Protein AF-A0A540X0Y6-F1 (afdb_monomer_lite)

Foldseek 3Di:
DFQWADWEWEDDDDDDDQFLLPDWTWTAGDTDRDDPPDPVVVLLVLCLVVQNPVVVVCCVQGVVQNLGDVVVDDDPDDDPVVDQDPVRRPDTDGSNNQLRHQKYWYQYSVQQKIWMFGNPPDRRRGTPWMWHADNRSHTQLQPIPADPLQADADDAQFDQFDDQVNVVVLQVVDDWDDDQFKTKDWDGWDQDPQRFIKTKMWMFGDDPNHTPDIDIDIASLGHSVCRRRVQQSSLLVNLLSVLCNVDVVSSDPVLVRPDPSSSHGNDRHNVSNNVSSLVSCCVVPNDDD

Radius of gyration: 20.88 Å; chains: 1; bounding box: 53×48×53 Å

Sequence (289 aa):
MSTPGAIAVYTSGSGVPEHVSERPWRGVYQHWDGYPSGLGQHLMARVQRAQGDMQSVVRQLIDEAPWGWSHCMPGPDAPEGDRISEENAGPRVAPDETGMVAYVYVFDLEARRLDAFSTCVGDDGKRLCSVVFSQTGTPDLRALDLLPEETVDEPLLPGKELSAKELQDWLEGLPTLGTDSTSLHWLDTQQGPDDALAITFRVIIYEDGSIRDVLEREWDAVPPSARPEPERVRNFLEALVDVVSEDPRRLDPFWISAQDTLRRSGARQRESFAKVLRAHWARDFGSAA

pLDDT: mean 74.21, std 17.66, range [36.09, 98.12]

Secondary structure (DSSP, 8-state):
-------EEEE-SS---SBGGGS---EE----SS--SSHHHHHHHHHHHTTT-HHHHHIIIIIS-TT-GGGGS--SS--GGGS--GGG---EE-TTSGGG-SEEEEEETTTTEEEEEE-STTSTTBEEEEEEE-TTS-EEGGGS---GGGG-B------SPPPHHHHHHHHHTSPPEEETTEEEEEEEEEE-TTSPEEEEEEEEEEETTEEEEEEEEEEEEE-TTTTT-HHHHHHHHHHHHHHHHH-GGG--HHHHHT--HHHH-B--SHHHHHHHHHHHHHHHH----

Structure (mmCIF, N/CA/C/O backbone):
data_AF-A0A540X0Y6-F1
#
_entry.id   AF-A0A540X0Y6-F1
#
loop_
_atom_site.group_PDB
_atom_site.id
_atom_site.type_symbol
_atom_site.label_atom_id
_atom_site.label_alt_id
_atom_site.label_comp_id
_atom_site.label_asym_id
_atom_site.label_entity_id
_atom_site.label_seq_id
_atom_site.pdbx_PDB_ins_code
_atom_site.Cartn_x
_atom_site.Cartn_y
_atom_site.Cartn_z
_atom_site.occupancy
_atom_site.B_iso_or_equiv
_atom_site.auth_seq_id
_atom_site.auth_comp_id
_atom_site.auth_asym_id
_atom_site.auth_atom_id
_atom_si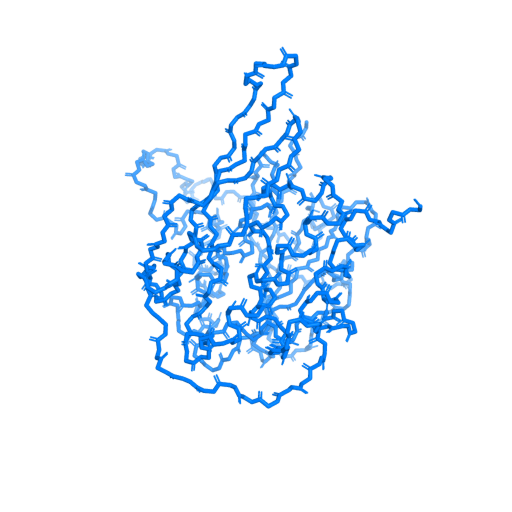te.pdbx_PDB_model_num
ATOM 1 N N . MET A 1 1 ? 23.478 16.933 4.978 1.00 36.09 1 MET A N 1
ATOM 2 C CA . MET A 1 1 ? 24.200 16.544 3.749 1.00 36.09 1 MET A CA 1
ATOM 3 C C . MET A 1 1 ? 23.212 15.754 2.918 1.00 36.09 1 MET A C 1
ATOM 5 O O . MET A 1 1 ? 22.632 14.827 3.464 1.00 36.09 1 MET A O 1
ATOM 9 N N . SER A 1 2 ? 22.918 16.193 1.696 1.00 40.47 2 SER A N 1
ATOM 10 C CA . SER A 1 2 ? 22.012 15.490 0.785 1.00 40.47 2 SER A CA 1
ATOM 11 C C . SER A 1 2 ? 22.661 14.180 0.351 1.00 40.47 2 SER A C 1
ATOM 13 O O . SER A 1 2 ? 23.817 14.173 -0.071 1.00 40.47 2 SER A O 1
ATOM 15 N N . THR A 1 3 ? 21.941 13.071 0.491 1.00 44.00 3 THR A N 1
ATOM 16 C CA . THR A 1 3 ? 22.413 11.779 -0.005 1.00 44.00 3 THR A CA 1
ATOM 17 C C . THR A 1 3 ? 22.037 11.682 -1.485 1.00 44.00 3 THR A C 1
ATOM 19 O O . THR A 1 3 ? 20.843 11.664 -1.789 1.00 44.00 3 THR A O 1
ATOM 22 N N . PRO A 1 4 ? 23.002 11.659 -2.419 1.00 46.78 4 PRO A N 1
ATOM 23 C CA . PRO A 1 4 ? 22.704 11.538 -3.840 1.00 46.78 4 PRO A CA 1
ATOM 24 C C . PRO A 1 4 ? 22.008 10.200 -4.114 1.00 46.78 4 PRO A C 1
ATOM 26 O O . PRO A 1 4 ? 22.507 9.134 -3.754 1.00 46.78 4 PRO A O 1
ATOM 29 N N . GLY A 1 5 ? 20.836 10.247 -4.742 1.00 50.84 5 GLY A N 1
ATOM 30 C CA . GLY A 1 5 ? 20.047 9.062 -5.048 1.00 50.84 5 GLY A CA 1
ATOM 31 C C . GLY A 1 5 ? 19.615 9.068 -6.500 1.00 50.84 5 GLY A C 1
ATOM 32 O O . GLY A 1 5 ? 18.746 9.847 -6.860 1.00 50.84 5 GLY A O 1
ATOM 33 N N . ALA A 1 6 ? 20.166 8.170 -7.310 1.00 56.22 6 ALA A N 1
ATOM 34 C CA . ALA A 1 6 ? 19.545 7.741 -8.556 1.00 56.22 6 ALA A CA 1
ATOM 35 C C . ALA A 1 6 ? 20.252 6.502 -9.094 1.00 56.22 6 ALA A C 1
ATOM 37 O O . ALA A 1 6 ? 21.471 6.417 -8.983 1.00 56.22 6 ALA A O 1
ATOM 38 N N . ILE A 1 7 ? 19.489 5.623 -9.751 1.00 60.88 7 ILE A N 1
ATOM 39 C CA . ILE A 1 7 ? 19.607 5.311 -11.187 1.00 60.88 7 ILE A CA 1
ATOM 40 C C . ILE A 1 7 ? 18.574 4.233 -11.552 1.00 60.88 7 ILE A C 1
ATOM 42 O O . ILE A 1 7 ? 18.326 3.348 -10.752 1.00 60.88 7 ILE A O 1
ATOM 46 N N . ALA A 1 8 ? 18.000 4.288 -12.758 1.00 57.34 8 ALA A N 1
ATOM 47 C CA . ALA A 1 8 ? 17.373 3.150 -13.434 1.00 57.34 8 ALA A CA 1
ATOM 48 C C . ALA A 1 8 ? 18.372 2.511 -14.422 1.00 57.34 8 ALA A C 1
ATOM 50 O O . ALA A 1 8 ? 18.915 3.203 -15.280 1.00 57.34 8 ALA A O 1
ATOM 51 N N . VAL A 1 9 ? 18.605 1.208 -14.307 1.00 61.81 9 VAL A N 1
ATOM 52 C CA . VAL A 1 9 ? 19.444 0.369 -15.170 1.00 61.81 9 VAL A CA 1
ATOM 53 C C . VAL A 1 9 ? 18.533 -0.533 -15.986 1.00 61.81 9 VAL A C 1
ATOM 55 O O . VAL A 1 9 ? 17.490 -0.949 -15.500 1.00 61.81 9 VAL A O 1
ATOM 58 N N . TYR A 1 10 ? 18.931 -0.889 -17.199 1.00 63.88 10 TYR A N 1
ATOM 59 C CA . TYR A 1 10 ? 18.264 -1.927 -17.979 1.00 63.88 10 TYR A CA 1
ATOM 60 C C . TYR A 1 10 ? 19.238 -3.053 -18.319 1.00 63.88 10 TYR A C 1
ATOM 62 O O . TYR A 1 10 ? 20.361 -2.786 -18.749 1.00 63.88 10 TYR A O 1
ATOM 70 N N . THR A 1 11 ? 18.798 -4.305 -18.166 1.00 60.88 11 THR A N 1
ATOM 71 C CA . THR A 1 11 ? 19.516 -5.480 -18.670 1.00 60.88 11 THR A CA 1
ATOM 72 C C . THR A 1 11 ? 18.674 -6.234 -19.701 1.00 60.88 11 THR A C 1
ATOM 74 O O . THR A 1 11 ? 17.532 -6.628 -19.460 1.00 60.88 11 THR A O 1
ATOM 77 N N . SER A 1 12 ? 19.248 -6.441 -20.889 1.00 49.72 12 SER A N 1
ATOM 78 C CA . SER A 1 12 ? 18.686 -7.310 -21.923 1.00 49.72 12 SER A CA 1
ATOM 79 C C . SER A 1 12 ? 19.355 -8.685 -21.842 1.00 49.72 12 SER A C 1
ATOM 81 O O . SER A 1 12 ? 20.498 -8.829 -22.271 1.00 49.72 12 SER A O 1
ATOM 83 N N . GLY A 1 13 ? 18.675 -9.697 -21.305 1.00 50.84 13 GLY A N 1
ATOM 84 C CA . GLY A 1 13 ? 19.011 -11.096 -21.602 1.00 50.84 13 GLY A CA 1
ATOM 85 C C . GLY A 1 13 ? 20.272 -11.691 -20.961 1.00 50.84 13 GLY A C 1
ATOM 86 O O . GLY A 1 13 ? 20.968 -12.470 -21.607 1.00 50.84 13 GLY A O 1
ATOM 87 N N . SER A 1 14 ? 20.594 -11.379 -19.701 1.00 47.62 14 SER A N 1
ATOM 88 C CA . SER A 1 14 ? 21.707 -12.062 -19.001 1.00 47.62 14 SER A CA 1
ATOM 89 C C . SER A 1 14 ? 21.479 -12.337 -17.511 1.00 47.62 14 SER A C 1
ATOM 91 O O . SER A 1 14 ? 22.437 -12.621 -16.786 1.00 47.62 14 SER A O 1
ATOM 93 N N . GLY A 1 15 ? 20.236 -12.204 -17.042 1.00 56.91 15 GLY A N 1
ATOM 94 C CA . GLY A 1 15 ? 19.893 -12.245 -15.622 1.00 56.91 15 GLY A CA 1
ATOM 95 C C . GLY A 1 15 ? 20.364 -11.011 -14.842 1.00 56.91 15 GLY A C 1
ATOM 96 O O . GLY A 1 15 ? 21.283 -10.287 -15.248 1.00 56.91 15 GLY A O 1
ATOM 97 N N . VAL A 1 16 ? 19.704 -10.765 -13.711 1.00 59.97 16 VAL A N 1
ATOM 98 C CA . VAL A 1 16 ? 20.000 -9.645 -12.808 1.00 59.97 16 VAL A CA 1
ATOM 99 C C . VAL A 1 16 ? 21.158 -10.017 -11.885 1.00 59.97 16 VAL A C 1
ATOM 101 O O . VAL A 1 16 ? 21.099 -11.077 -11.260 1.00 59.97 16 VAL A O 1
ATOM 104 N N . PRO A 1 17 ? 22.195 -9.170 -11.766 1.00 61.31 17 PRO A N 1
ATOM 105 C CA . PRO A 1 17 ? 23.298 -9.432 -10.852 1.00 61.31 17 PRO A CA 1
ATOM 106 C C . PRO A 1 17 ? 22.835 -9.441 -9.385 1.00 61.31 17 PRO A C 1
ATOM 108 O O . PRO A 1 17 ? 21.923 -8.710 -8.997 1.00 61.31 17 PRO A O 1
ATOM 111 N N . GLU A 1 18 ? 23.467 -10.280 -8.564 1.00 61.88 18 GLU A N 1
ATOM 112 C CA . GLU A 1 18 ? 23.279 -10.271 -7.104 1.00 61.88 18 GLU A CA 1
ATOM 113 C C . GLU A 1 18 ? 23.932 -9.035 -6.464 1.00 61.88 18 GLU A C 1
ATOM 115 O O . GLU A 1 18 ? 23.424 -8.518 -5.467 1.00 61.88 18 GLU A O 1
ATOM 120 N N . HIS A 1 19 ? 24.999 -8.521 -7.092 1.00 66.56 19 HIS A N 1
ATOM 121 C CA . HIS A 1 19 ? 25.715 -7.308 -6.701 1.00 66.56 19 HIS A CA 1
ATOM 122 C C . HIS A 1 19 ? 25.880 -6.349 -7.884 1.00 66.56 19 HIS A C 1
ATOM 124 O O . HIS A 1 19 ? 26.477 -6.686 -8.909 1.00 66.56 19 HIS A O 1
ATOM 130 N N . VAL A 1 20 ? 25.350 -5.129 -7.752 1.00 63.62 20 VAL A N 1
ATOM 131 C CA . VAL A 1 20 ? 25.392 -4.110 -8.822 1.00 63.62 20 VAL A CA 1
ATOM 132 C C . VAL A 1 20 ? 26.767 -3.458 -9.013 1.00 63.62 20 VAL A C 1
ATOM 134 O O . VAL A 1 20 ? 27.001 -2.846 -10.052 1.00 63.62 20 VAL A O 1
ATOM 137 N N . SER A 1 21 ? 27.684 -3.601 -8.055 1.00 58.28 21 SER A N 1
ATOM 138 C CA . SER A 1 21 ? 29.041 -3.032 -8.091 1.00 58.28 21 SER A CA 1
ATOM 139 C C . SER A 1 21 ? 30.008 -3.768 -9.032 1.00 58.28 21 SER A C 1
ATOM 141 O O . SER A 1 21 ? 31.064 -3.235 -9.360 1.00 58.28 21 SER A O 1
ATOM 143 N N . GLU A 1 22 ? 29.667 -4.978 -9.487 1.00 55.72 22 GLU A N 1
ATOM 144 C CA . GLU A 1 22 ? 30.591 -5.867 -10.212 1.00 55.72 22 GLU A CA 1
ATOM 145 C C . GLU A 1 22 ? 30.386 -5.900 -11.737 1.00 55.72 22 GLU A C 1
ATOM 147 O O . GLU A 1 22 ? 31.162 -6.533 -12.457 1.00 55.72 22 GLU A O 1
ATOM 152 N N . ARG A 1 23 ? 29.344 -5.244 -12.265 1.00 54.97 23 ARG A N 1
ATOM 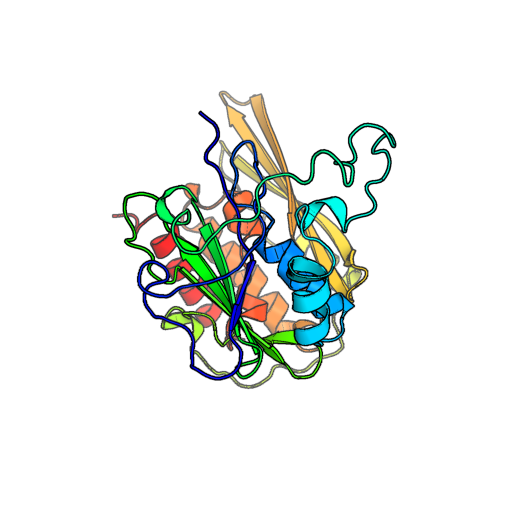153 C CA . ARG A 1 23 ? 29.033 -5.238 -13.706 1.00 54.97 23 ARG A CA 1
ATOM 154 C C . ARG A 1 23 ? 28.975 -3.824 -14.271 1.00 54.97 23 ARG A C 1
ATOM 156 O O . ARG A 1 23 ? 28.504 -2.924 -13.587 1.00 54.97 23 ARG A O 1
ATOM 163 N N . PRO A 1 24 ? 29.366 -3.622 -15.540 1.00 51.72 24 PRO A N 1
ATOM 164 C CA . PRO A 1 24 ? 29.200 -2.331 -16.178 1.00 51.72 24 PRO A CA 1
ATOM 165 C C . PRO A 1 24 ? 27.735 -2.088 -16.559 1.00 51.72 24 PRO A C 1
ATOM 167 O O . PRO A 1 24 ? 27.131 -2.905 -17.255 1.00 51.72 24 PRO A O 1
ATOM 170 N N . TRP A 1 25 ? 27.166 -0.963 -16.127 1.00 57.75 25 TRP A N 1
ATOM 171 C CA . TRP A 1 25 ? 25.781 -0.584 -16.415 1.00 57.75 25 TRP A CA 1
ATOM 172 C C . TRP A 1 25 ? 25.645 0.893 -16.798 1.00 57.75 25 TRP A C 1
ATOM 174 O O . TRP A 1 25 ? 26.536 1.702 -16.558 1.00 57.75 25 TRP A O 1
ATOM 184 N N . ARG A 1 26 ? 24.525 1.236 -17.446 1.00 58.88 26 ARG A N 1
ATOM 185 C CA . ARG A 1 26 ? 24.220 2.583 -17.951 1.00 58.88 26 ARG A CA 1
ATOM 186 C C . ARG A 1 26 ? 22.944 3.100 -17.296 1.00 58.88 26 ARG A C 1
ATOM 188 O O . ARG A 1 26 ? 21.964 2.362 -17.223 1.00 58.88 26 ARG A O 1
ATOM 195 N N . GLY A 1 27 ? 22.953 4.364 -16.877 1.00 63.69 27 GLY A N 1
ATOM 196 C CA . GLY A 1 27 ? 21.801 4.995 -16.245 1.00 63.69 27 GLY A CA 1
ATOM 197 C C . GLY A 1 27 ? 21.869 6.520 -16.210 1.00 63.69 27 GLY A C 1
ATOM 198 O O . GLY A 1 27 ? 22.832 7.127 -16.682 1.00 63.69 27 GLY A O 1
ATOM 199 N N . VAL A 1 28 ? 20.821 7.136 -15.665 1.00 60.03 28 VAL A N 1
ATOM 200 C CA . VAL A 1 28 ? 20.681 8.596 -15.551 1.00 60.03 28 VAL A CA 1
ATOM 201 C C . VAL A 1 28 ? 20.686 9.031 -14.087 1.00 60.03 28 VAL A C 1
ATOM 203 O O . VAL A 1 28 ? 20.015 8.424 -13.249 1.00 60.03 28 VAL A O 1
ATOM 206 N N . TYR A 1 29 ? 21.472 10.068 -13.786 1.00 58.19 29 TYR A N 1
ATOM 207 C CA . TYR A 1 29 ? 21.627 10.638 -12.450 1.00 58.19 29 TYR A CA 1
ATOM 208 C C . TYR A 1 29 ? 20.495 11.611 -12.127 1.00 58.19 29 TYR A C 1
ATOM 210 O O . TYR A 1 29 ? 20.067 12.385 -12.980 1.00 58.19 29 TYR A O 1
ATOM 218 N N . GLN A 1 30 ? 20.081 11.651 -10.865 1.00 58.16 30 GLN A N 1
ATOM 219 C CA . GLN A 1 30 ? 19.324 12.763 -10.320 1.00 58.16 30 GLN A CA 1
ATOM 220 C C . GLN A 1 30 ? 19.763 13.021 -8.879 1.00 58.16 30 GLN A C 1
ATOM 222 O O . GLN A 1 30 ? 19.933 12.095 -8.092 1.00 58.16 30 GLN A O 1
ATOM 227 N N . HIS A 1 31 ? 19.945 14.294 -8.528 1.00 49.78 31 HIS A N 1
ATOM 228 C CA . HIS A 1 31 ? 20.095 14.692 -7.135 1.00 49.78 31 HIS A CA 1
ATOM 229 C C . HIS A 1 31 ? 18.706 14.816 -6.495 1.00 49.78 31 HIS A C 1
ATOM 231 O O . HIS A 1 31 ? 17.790 15.387 -7.096 1.00 49.78 31 HIS A O 1
ATOM 237 N N . TRP A 1 32 ? 18.553 14.293 -5.285 1.00 50.03 32 TRP A N 1
ATOM 238 C CA . TRP A 1 32 ? 17.460 14.673 -4.403 1.00 50.03 32 TRP A CA 1
ATOM 239 C C . TRP A 1 32 ? 18.043 15.024 -3.043 1.00 50.03 32 TRP A C 1
ATOM 241 O O . TRP A 1 32 ? 18.992 14.412 -2.551 1.00 50.03 32 TRP A O 1
ATOM 251 N N . ASP A 1 33 ? 17.449 16.034 -2.444 1.00 40.16 33 ASP A N 1
ATOM 252 C CA . ASP A 1 33 ? 17.484 16.412 -1.043 1.00 40.16 33 ASP A CA 1
ATOM 253 C C . ASP A 1 33 ? 16.784 15.342 -0.182 1.00 40.16 33 ASP A C 1
ATOM 255 O O . ASP A 1 33 ? 15.850 15.597 0.560 1.00 40.16 33 ASP A O 1
ATOM 259 N N . GLY A 1 34 ? 17.297 14.112 -0.302 1.00 36.91 34 GLY A N 1
ATOM 260 C CA . GLY A 1 34 ? 17.220 13.015 0.651 1.00 36.91 34 GLY A CA 1
ATOM 261 C C . GLY A 1 34 ? 15.844 12.626 1.170 1.00 36.91 34 GLY A C 1
ATOM 262 O O . GLY A 1 34 ? 15.569 12.942 2.310 1.00 36.91 34 GLY A O 1
ATOM 263 N N . TYR A 1 35 ? 15.084 11.808 0.434 1.00 37.59 35 TYR A N 1
ATOM 264 C CA . TYR A 1 35 ? 14.259 10.726 1.003 1.00 37.59 35 TYR A CA 1
ATOM 265 C C . TYR A 1 35 ? 14.015 9.636 -0.071 1.00 37.59 35 TYR A C 1
ATOM 267 O O . TYR A 1 35 ? 13.709 9.971 -1.213 1.00 37.59 35 TYR A O 1
ATOM 275 N N . PRO A 1 36 ? 14.142 8.330 0.246 1.00 42.56 36 PRO A N 1
ATOM 276 C CA . PRO A 1 36 ? 13.883 7.228 -0.695 1.00 42.56 36 PRO A CA 1
ATOM 277 C C . PRO A 1 36 ? 12.386 6.973 -0.978 1.00 42.56 36 PRO A C 1
ATOM 279 O O . PRO A 1 36 ? 12.050 6.128 -1.807 1.00 42.56 36 PRO A O 1
ATOM 282 N N . SER A 1 37 ? 11.466 7.680 -0.317 1.00 45.34 37 SER A N 1
ATOM 283 C CA . SER A 1 37 ? 10.023 7.482 -0.475 1.00 45.34 37 SER A CA 1
ATOM 284 C C . SER A 1 37 ? 9.509 8.114 -1.775 1.00 45.34 37 SER A C 1
ATOM 286 O O . SER A 1 37 ? 9.362 9.330 -1.865 1.00 45.34 37 SER A O 1
ATOM 288 N N . GLY A 1 38 ? 9.225 7.287 -2.784 1.00 52.81 38 GLY A N 1
ATOM 289 C CA . GLY A 1 38 ? 8.441 7.689 -3.959 1.00 52.81 38 GLY A CA 1
ATOM 290 C C . GLY A 1 38 ? 9.026 7.298 -5.315 1.00 52.81 38 GLY A C 1
ATOM 291 O O . GLY A 1 38 ? 8.249 7.048 -6.233 1.00 52.81 38 GLY A O 1
ATOM 292 N N . LEU A 1 39 ? 10.351 7.173 -5.468 1.00 59.34 39 LEU A N 1
ATOM 293 C CA . LEU A 1 39 ? 10.962 6.815 -6.763 1.00 59.34 39 LEU A CA 1
ATOM 294 C C . LEU A 1 39 ? 10.473 5.447 -7.267 1.00 59.34 39 LEU A C 1
ATOM 296 O O . LEU A 1 39 ? 9.997 5.348 -8.395 1.00 59.34 39 LEU A O 1
ATOM 300 N N . GLY A 1 40 ? 10.485 4.418 -6.415 1.00 63.50 40 GLY A N 1
ATOM 301 C CA . GLY A 1 40 ? 9.933 3.101 -6.756 1.00 63.50 40 GLY A CA 1
ATOM 302 C C . GLY A 1 40 ? 8.467 3.166 -7.214 1.00 63.50 40 GLY A C 1
ATOM 303 O O . GLY A 1 40 ? 8.134 2.645 -8.277 1.00 63.50 40 GLY A O 1
ATOM 304 N N . GLN A 1 41 ? 7.612 3.892 -6.486 1.00 59.44 41 GLN A N 1
ATOM 305 C CA . GLN A 1 41 ? 6.197 4.091 -6.838 1.00 59.44 41 GLN A CA 1
ATOM 306 C C . GLN A 1 41 ? 6.030 4.807 -8.189 1.00 59.44 41 GLN A C 1
ATOM 308 O O . GLN A 1 41 ? 5.187 4.426 -9.000 1.00 59.44 41 GLN A O 1
ATOM 313 N N . HIS A 1 42 ? 6.864 5.808 -8.480 1.00 65.75 42 HIS A N 1
ATOM 314 C CA . HIS A 1 42 ? 6.835 6.519 -9.759 1.00 65.75 42 HIS A CA 1
ATOM 315 C C . HIS A 1 42 ? 7.266 5.629 -10.928 1.00 65.75 42 HIS A C 1
ATOM 317 O O . HIS A 1 42 ? 6.641 5.661 -11.992 1.00 65.75 42 HIS A O 1
ATOM 323 N N . LEU A 1 43 ? 8.308 4.814 -10.742 1.00 73.06 43 LEU A N 1
ATOM 324 C CA . LEU A 1 43 ? 8.737 3.836 -11.742 1.00 73.06 43 LEU A CA 1
ATOM 325 C C . LEU A 1 43 ? 7.633 2.799 -11.999 1.00 73.06 43 LEU A C 1
ATOM 327 O O . LEU A 1 43 ? 7.338 2.501 -13.156 1.00 73.06 43 LEU A O 1
ATOM 331 N N . MET A 1 44 ? 6.947 2.333 -10.951 1.00 71.00 44 MET A N 1
ATOM 332 C CA . MET A 1 44 ? 5.783 1.449 -11.081 1.00 71.00 44 MET A CA 1
ATOM 333 C C . MET A 1 44 ? 4.643 2.104 -11.872 1.00 71.00 44 MET A C 1
ATOM 335 O O . MET A 1 44 ? 4.131 1.500 -12.815 1.00 71.00 44 MET A O 1
ATOM 339 N N . ALA A 1 45 ? 4.293 3.357 -11.566 1.00 66.94 45 ALA A N 1
ATOM 340 C CA . ALA A 1 45 ? 3.251 4.091 -12.284 1.00 66.94 45 ALA A CA 1
ATOM 341 C C . ALA A 1 45 ? 3.577 4.257 -13.780 1.00 66.94 45 ALA A C 1
ATOM 343 O O . ALA A 1 45 ? 2.681 4.244 -14.625 1.00 66.94 45 ALA A O 1
ATOM 344 N N . ARG A 1 46 ? 4.860 4.387 -14.148 1.00 73.00 46 ARG A N 1
ATOM 345 C CA . ARG A 1 46 ? 5.288 4.434 -15.558 1.00 73.00 46 ARG A CA 1
ATOM 346 C C . ARG A 1 46 ? 5.072 3.108 -16.269 1.00 73.00 46 ARG A C 1
ATOM 348 O O . ARG A 1 46 ? 4.528 3.112 -17.370 1.00 73.00 46 ARG A O 1
ATOM 355 N N . VAL A 1 47 ? 5.444 1.997 -15.635 1.00 74.44 47 VAL A N 1
ATOM 356 C CA . VAL A 1 47 ? 5.195 0.653 -16.180 1.00 74.44 47 VAL A CA 1
ATOM 357 C C . VAL A 1 47 ? 3.700 0.411 -16.362 1.00 74.44 47 VAL A C 1
ATOM 359 O O . VAL A 1 47 ? 3.290 -0.070 -17.417 1.00 74.44 47 VAL A O 1
ATOM 362 N N . GLN A 1 48 ? 2.877 0.829 -15.401 1.00 66.88 48 GLN A N 1
ATOM 363 C CA . GLN A 1 48 ? 1.419 0.742 -15.505 1.00 66.88 48 GLN A CA 1
ATOM 364 C C . GLN A 1 48 ? 0.856 1.610 -16.641 1.00 66.88 48 GLN A C 1
ATOM 366 O O . GLN A 1 48 ? 0.071 1.119 -17.448 1.00 66.88 48 GLN A O 1
ATOM 371 N N . ARG A 1 49 ? 1.286 2.877 -16.772 1.00 70.75 49 ARG A N 1
ATOM 372 C CA . ARG A 1 49 ? 0.863 3.771 -17.874 1.00 70.75 49 ARG A CA 1
ATOM 373 C C . ARG A 1 49 ? 1.264 3.243 -19.248 1.00 70.75 49 ARG A C 1
ATOM 375 O O . ARG A 1 49 ? 0.520 3.416 -20.207 1.00 70.75 49 ARG A O 1
ATOM 382 N N . ALA A 1 50 ? 2.420 2.595 -19.336 1.00 73.56 50 ALA A N 1
ATOM 383 C CA . ALA A 1 50 ? 2.881 1.917 -20.540 1.00 73.56 50 ALA A CA 1
ATOM 384 C C . ALA A 1 50 ? 2.243 0.527 -20.732 1.00 73.56 50 ALA A C 1
ATOM 386 O O . ALA A 1 50 ? 2.680 -0.222 -21.599 1.00 73.56 50 ALA A O 1
ATOM 387 N N . GLN A 1 51 ? 1.244 0.154 -19.921 1.00 73.12 51 GLN A N 1
ATOM 388 C CA . GLN A 1 51 ? 0.547 -1.138 -19.979 1.00 73.12 51 GLN A CA 1
ATOM 389 C C . GLN A 1 51 ? 1.499 -2.347 -19.929 1.00 73.12 51 GLN A C 1
ATOM 391 O O . GLN A 1 51 ? 1.260 -3.385 -20.543 1.00 73.12 51 GLN A O 1
ATOM 396 N N . GLY A 1 52 ? 2.606 -2.214 -19.196 1.00 70.12 52 GLY A N 1
ATOM 397 C CA . GLY A 1 52 ? 3.616 -3.258 -19.060 1.00 70.12 52 GLY A CA 1
ATOM 398 C C . GLY A 1 52 ? 4.657 -3.307 -20.174 1.00 70.12 52 GLY A C 1
ATOM 399 O O . GLY A 1 52 ? 5.503 -4.202 -20.140 1.00 70.12 52 GLY A O 1
ATOM 400 N N . ASP A 1 53 ? 4.654 -2.362 -21.121 1.00 78.81 53 ASP A N 1
ATOM 401 C CA . ASP A 1 53 ? 5.740 -2.187 -22.089 1.00 78.81 53 ASP A CA 1
ATOM 402 C C . ASP A 1 53 ? 6.972 -1.568 -21.408 1.00 78.81 53 ASP A C 1
ATOM 404 O O . ASP A 1 53 ? 7.297 -0.385 -21.547 1.00 78.81 53 ASP A O 1
ATOM 408 N N . MET A 1 54 ? 7.670 -2.390 -20.624 1.00 77.38 54 MET A N 1
ATOM 409 C CA . MET A 1 54 ? 8.876 -1.961 -19.919 1.00 77.38 54 MET A CA 1
ATOM 410 C C . MET A 1 54 ? 9.999 -1.580 -20.887 1.00 77.38 54 MET A C 1
ATOM 412 O O . MET A 1 54 ? 10.851 -0.777 -20.522 1.00 77.38 54 MET A O 1
ATOM 416 N N . GLN A 1 55 ? 9.999 -2.104 -22.119 1.00 77.50 55 GLN A N 1
ATOM 417 C CA . GLN A 1 55 ? 10.987 -1.723 -23.123 1.00 77.50 55 GLN A CA 1
ATOM 418 C C . GLN A 1 55 ? 10.798 -0.259 -23.527 1.00 77.50 55 GLN A C 1
ATOM 420 O O . GLN A 1 55 ? 11.770 0.494 -23.583 1.00 77.50 55 GLN A O 1
ATOM 425 N N . SER A 1 56 ? 9.549 0.171 -23.728 1.00 78.62 56 SER A N 1
ATOM 426 C CA . SER A 1 56 ? 9.233 1.583 -23.942 1.00 78.62 56 SER A CA 1
ATOM 427 C C . SER A 1 56 ? 9.548 2.434 -22.711 1.00 78.62 56 SER A C 1
ATOM 429 O O . SER A 1 56 ? 10.074 3.534 -22.865 1.00 78.62 56 SER A O 1
ATOM 431 N N . VAL A 1 57 ? 9.272 1.948 -21.496 1.00 77.81 57 VAL A N 1
ATOM 432 C CA . VAL A 1 57 ? 9.597 2.682 -20.256 1.00 77.81 57 VAL A CA 1
ATOM 433 C C . VAL A 1 57 ? 11.100 2.905 -20.123 1.00 77.81 57 VAL A C 1
ATOM 435 O O . VAL A 1 57 ? 11.534 4.031 -19.909 1.00 77.81 57 VAL A O 1
ATOM 438 N N . VAL A 1 58 ? 11.908 1.862 -20.304 1.00 76.81 58 VAL A N 1
ATOM 439 C CA . VAL A 1 58 ? 13.372 1.952 -20.275 1.00 76.81 58 VAL A CA 1
ATOM 440 C C . VAL A 1 58 ? 13.885 2.920 -21.337 1.00 76.81 58 VAL A C 1
ATOM 442 O O . VAL A 1 58 ? 14.692 3.793 -21.021 1.00 76.81 58 VAL A O 1
ATOM 445 N N . ARG A 1 59 ? 13.401 2.800 -22.580 1.00 75.69 59 ARG A N 1
ATOM 446 C CA . ARG A 1 59 ? 13.802 3.688 -23.677 1.00 75.69 59 ARG A CA 1
ATOM 447 C C . ARG A 1 59 ? 13.511 5.147 -23.327 1.00 75.69 59 ARG A C 1
ATOM 449 O O . ARG A 1 59 ? 14.391 5.987 -23.474 1.00 75.69 59 ARG A O 1
ATOM 456 N N . GLN A 1 60 ? 12.324 5.430 -22.789 1.00 73.12 60 GLN A N 1
ATOM 457 C CA . GLN A 1 60 ? 11.935 6.771 -22.348 1.00 73.12 60 GLN A CA 1
ATOM 458 C C . GLN A 1 60 ? 12.826 7.295 -21.216 1.00 73.12 60 GLN A C 1
ATOM 460 O O . GLN A 1 60 ? 13.246 8.445 -21.250 1.00 73.12 60 GLN A O 1
ATOM 465 N N . LEU A 1 61 ? 13.124 6.461 -20.217 1.00 71.69 61 LEU A N 1
ATOM 466 C CA . LEU A 1 61 ? 13.849 6.874 -19.013 1.00 71.69 61 LEU A CA 1
ATOM 467 C C . LEU A 1 61 ? 15.365 7.004 -19.212 1.00 71.69 61 LEU A C 1
ATOM 469 O O . LEU A 1 61 ? 15.988 7.797 -18.512 1.00 71.69 61 LEU A O 1
ATOM 473 N N . ILE A 1 62 ? 15.964 6.214 -20.109 1.00 70.56 62 ILE A N 1
ATOM 474 C CA . ILE A 1 62 ? 17.427 6.095 -20.242 1.00 70.56 62 ILE A CA 1
ATOM 475 C C . ILE A 1 62 ? 17.934 6.646 -21.578 1.00 70.56 62 ILE A C 1
ATOM 477 O O . ILE A 1 62 ? 18.948 7.348 -21.610 1.00 70.56 62 ILE A O 1
ATOM 481 N N . ASP A 1 63 ? 17.269 6.316 -22.687 1.00 68.12 63 ASP A N 1
ATOM 482 C CA . ASP A 1 63 ? 17.747 6.682 -24.024 1.00 68.12 63 ASP A CA 1
ATOM 483 C C . ASP A 1 63 ? 17.194 8.030 -24.485 1.00 68.12 63 ASP A C 1
ATOM 485 O O . ASP A 1 63 ? 17.948 8.860 -24.992 1.00 68.12 63 ASP A O 1
ATOM 489 N N . GLU A 1 64 ? 15.896 8.255 -24.285 1.00 67.50 64 GLU A N 1
ATOM 490 C CA . GLU A 1 64 ? 15.207 9.482 -24.691 1.00 67.50 64 GLU A CA 1
ATOM 491 C C . GLU A 1 64 ? 15.350 10.600 -23.657 1.00 67.50 64 GLU A C 1
ATOM 493 O O . GLU A 1 64 ? 15.176 11.754 -24.026 1.00 67.50 64 GLU A O 1
ATOM 498 N N . ALA A 1 65 ? 15.710 10.288 -22.405 1.00 63.34 65 ALA A N 1
ATOM 499 C CA . ALA A 1 65 ? 15.847 11.260 -21.319 1.00 63.34 65 ALA A CA 1
ATOM 500 C C . ALA A 1 65 ? 17.226 11.237 -20.636 1.00 63.34 65 ALA A C 1
ATOM 502 O O . ALA A 1 65 ? 17.319 11.002 -19.428 1.00 63.34 65 ALA A O 1
ATOM 503 N N . PRO A 1 66 ? 18.324 11.527 -21.363 1.00 54.88 66 PRO A N 1
ATOM 504 C CA . PRO A 1 66 ? 19.677 11.539 -20.799 1.00 54.88 66 PRO A CA 1
ATOM 505 C C . PRO A 1 66 ? 19.875 12.534 -19.640 1.00 54.88 66 PRO A C 1
ATOM 507 O O . PRO A 1 66 ? 20.882 12.443 -18.947 1.00 54.88 66 PRO A O 1
ATOM 510 N N . TRP A 1 67 ? 18.932 13.458 -19.443 1.00 58.66 67 TRP A N 1
ATOM 511 C CA . TRP A 1 67 ? 18.894 14.491 -18.403 1.00 58.66 67 TRP A CA 1
ATOM 512 C C . TRP A 1 67 ? 18.220 14.041 -17.087 1.00 58.66 67 TRP A C 1
ATOM 514 O O . TRP A 1 67 ? 18.082 14.844 -16.167 1.00 58.66 67 TRP A O 1
ATOM 524 N N . GLY A 1 68 ? 17.749 12.791 -16.990 1.00 56.38 68 GLY A N 1
ATOM 525 C CA . GLY A 1 68 ? 17.084 12.260 -15.795 1.00 56.38 68 GLY A CA 1
ATOM 526 C C . GLY A 1 68 ? 15.555 12.174 -15.898 1.00 56.38 68 GLY A C 1
ATOM 527 O O . GLY A 1 68 ? 14.886 12.910 -16.625 1.00 56.38 68 GLY A O 1
ATOM 528 N N . TRP A 1 69 ? 14.977 11.237 -15.147 1.00 59.25 69 TRP A N 1
ATOM 529 C CA . TRP A 1 69 ? 13.578 10.818 -15.286 1.00 59.25 69 TRP A CA 1
ATOM 530 C C . TRP A 1 69 ? 12.543 11.840 -1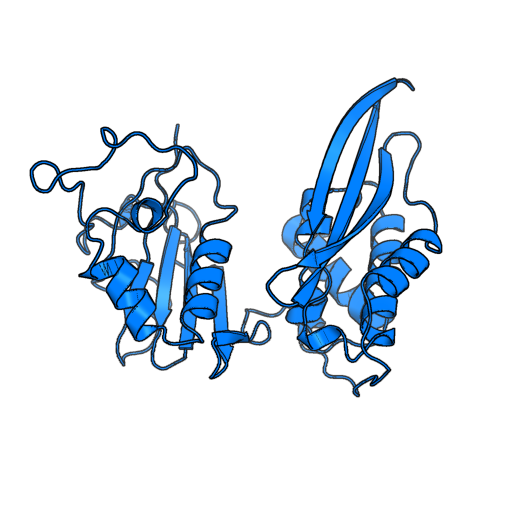4.774 1.00 59.25 69 TRP A C 1
ATOM 532 O O . TRP A 1 69 ? 11.412 11.851 -15.266 1.00 59.25 69 TRP A O 1
ATOM 542 N N . SER A 1 70 ? 12.896 12.717 -13.826 1.00 51.94 70 SER A N 1
ATOM 543 C CA . SER A 1 70 ? 11.984 13.731 -13.261 1.00 51.94 70 SER A CA 1
ATOM 544 C C . SER A 1 70 ? 11.507 14.767 -14.277 1.00 51.94 70 SER A C 1
ATOM 546 O O . SER A 1 70 ? 10.377 15.237 -14.194 1.00 51.94 70 SER A O 1
ATOM 548 N N . HIS A 1 71 ? 12.314 15.070 -15.292 1.00 50.09 71 HIS A N 1
ATOM 549 C CA . HIS A 1 71 ? 11.952 15.991 -16.373 1.00 50.09 71 HIS A CA 1
ATOM 550 C C . HIS A 1 71 ? 11.103 15.328 -17.470 1.00 50.09 71 HIS A C 1
ATOM 552 O O . HIS A 1 71 ? 10.593 16.011 -18.354 1.00 50.09 71 HIS A O 1
ATOM 558 N N . CYS A 1 72 ? 10.892 14.007 -17.405 1.00 46.59 72 CYS A N 1
ATOM 559 C CA . CYS A 1 72 ? 9.854 13.332 -18.193 1.00 46.59 72 CYS A CA 1
ATOM 560 C C . CYS A 1 72 ? 8.451 13.546 -17.600 1.00 46.59 72 CYS A C 1
ATOM 562 O O . CYS A 1 72 ? 7.476 12.968 -18.095 1.00 46.59 72 CYS A O 1
ATOM 564 N N . MET A 1 73 ? 8.329 14.296 -16.497 1.00 48.94 73 MET A N 1
ATOM 565 C CA . MET A 1 73 ? 7.061 14.638 -15.860 1.00 48.94 73 MET A CA 1
ATOM 566 C C . MET A 1 73 ? 6.631 16.056 -16.258 1.00 48.94 73 MET A C 1
ATOM 568 O O . MET A 1 73 ? 7.402 16.996 -16.067 1.00 48.94 73 MET A O 1
ATOM 572 N N . PRO A 1 74 ? 5.402 16.262 -16.755 1.00 42.41 74 PRO A N 1
ATOM 573 C CA . PRO A 1 74 ? 4.792 17.580 -16.692 1.00 42.41 74 PRO A CA 1
ATOM 574 C C . PRO A 1 74 ? 4.463 17.872 -15.220 1.00 42.41 74 PRO A C 1
ATOM 576 O O . PRO A 1 74 ? 3.585 17.238 -14.638 1.00 42.41 74 PRO A O 1
ATOM 579 N N . GLY A 1 75 ? 5.213 18.780 -14.594 1.00 43.56 75 GLY A N 1
ATOM 580 C CA . GLY A 1 75 ? 4.827 19.369 -13.311 1.00 43.56 75 GLY A CA 1
ATOM 581 C C . GLY A 1 75 ? 3.750 20.445 -13.520 1.00 43.56 75 GLY A C 1
ATOM 582 O O . GLY A 1 75 ? 3.727 21.038 -14.600 1.00 43.56 75 GLY A O 1
ATOM 583 N N . PRO A 1 76 ? 2.883 20.727 -12.529 1.00 39.53 76 PRO A N 1
ATOM 584 C CA . PRO A 1 76 ? 1.826 21.728 -12.682 1.00 39.53 76 PRO A CA 1
ATOM 585 C C . PRO A 1 76 ? 2.337 23.149 -12.968 1.00 39.53 76 PRO A C 1
ATOM 587 O O . PRO A 1 76 ? 1.656 23.874 -13.676 1.00 39.53 76 PRO A O 1
ATOM 590 N N . ASP A 1 77 ? 3.538 23.526 -12.503 1.00 47.75 77 ASP A N 1
ATOM 591 C CA . ASP A 1 77 ? 4.006 24.925 -12.548 1.00 47.75 77 ASP A CA 1
ATOM 592 C C . ASP A 1 77 ? 5.536 25.092 -12.696 1.00 47.75 77 ASP A C 1
ATOM 594 O O . ASP A 1 77 ? 6.103 26.086 -12.247 1.00 47.75 77 ASP A O 1
ATOM 598 N N . ALA A 1 78 ? 6.259 24.138 -13.295 1.00 43.19 78 ALA A N 1
ATOM 599 C CA . ALA A 1 78 ? 7.709 24.305 -13.466 1.00 43.19 78 ALA A CA 1
ATOM 600 C C . ALA A 1 78 ? 8.012 25.387 -14.532 1.00 43.19 78 ALA A C 1
ATOM 602 O O . ALA A 1 78 ? 7.644 25.193 -15.697 1.00 43.19 78 ALA A O 1
ATOM 603 N N . PRO A 1 79 ? 8.675 26.513 -14.187 1.00 43.19 79 PRO A N 1
ATOM 604 C CA . PRO A 1 79 ? 9.020 27.539 -15.162 1.00 43.19 79 PRO A CA 1
ATOM 605 C C . PRO A 1 79 ? 10.009 26.985 -16.197 1.00 43.19 79 PRO A C 1
ATOM 607 O O . PRO A 1 79 ? 10.930 26.238 -15.871 1.00 43.19 79 PRO A O 1
ATOM 610 N N . GLU A 1 80 ? 9.836 27.384 -17.459 1.00 42.56 80 GLU A N 1
ATOM 611 C CA . GLU A 1 80 ? 10.609 26.913 -18.624 1.00 42.56 80 GLU A CA 1
ATOM 612 C C . GLU A 1 80 ? 12.141 27.040 -18.489 1.00 42.56 80 GLU A C 1
ATOM 614 O O . GLU A 1 80 ? 12.867 26.396 -19.244 1.00 42.56 80 GLU A O 1
ATOM 619 N N . GLY A 1 81 ? 12.628 27.837 -17.529 1.00 39.44 81 GLY A N 1
ATOM 620 C CA . GLY A 1 81 ? 14.041 28.160 -17.313 1.00 39.44 81 GLY A CA 1
ATOM 621 C C . GLY A 1 81 ? 14.848 27.193 -16.437 1.00 39.44 81 GLY A C 1
ATOM 622 O O . GLY A 1 81 ? 16.070 27.266 -16.487 1.00 39.44 81 GLY A O 1
ATOM 623 N N . ASP A 1 82 ? 14.215 26.271 -15.699 1.00 43.00 82 ASP A N 1
ATOM 624 C CA . ASP A 1 82 ? 14.923 25.220 -14.930 1.00 43.00 82 ASP A CA 1
ATOM 625 C C . ASP A 1 82 ? 15.125 23.928 -15.748 1.00 43.00 82 ASP A C 1
ATOM 627 O O . ASP A 1 82 ? 15.542 22.882 -15.241 1.00 43.00 82 ASP A O 1
ATOM 631 N N . ARG A 1 83 ? 14.822 23.980 -17.050 1.00 47.44 83 ARG A N 1
ATOM 632 C CA . ARG A 1 83 ? 15.119 22.900 -17.988 1.00 47.44 83 ARG A CA 1
ATOM 633 C C . ARG A 1 83 ? 16.609 22.917 -18.310 1.00 47.44 83 ARG A C 1
ATOM 635 O O . ARG A 1 83 ? 17.109 23.839 -18.948 1.00 47.44 83 ARG A O 1
ATOM 642 N N . ILE A 1 84 ? 17.299 21.858 -17.901 1.00 44.53 84 ILE A N 1
ATOM 643 C CA . ILE A 1 84 ? 18.624 21.503 -18.411 1.00 44.53 84 ILE A CA 1
ATOM 644 C C . ILE A 1 84 ? 18.566 21.514 -19.954 1.00 44.53 84 ILE A C 1
ATOM 646 O O . ILE A 1 84 ? 17.767 20.795 -20.552 1.00 44.53 84 ILE A O 1
ATOM 650 N N . SER A 1 85 ? 19.361 22.378 -20.592 1.00 44.91 85 SER A N 1
ATOM 651 C CA . SER A 1 85 ? 19.445 22.514 -22.053 1.00 44.91 85 SER A CA 1
ATOM 652 C C . SER A 1 85 ? 20.438 21.510 -22.655 1.00 44.91 85 SER A C 1
ATOM 654 O O . SER A 1 85 ? 21.276 20.958 -21.940 1.00 44.91 85 SER A O 1
ATOM 656 N N . GLU A 1 86 ? 20.397 21.300 -23.980 1.00 42.38 86 GLU A N 1
ATOM 657 C CA . GLU A 1 86 ? 21.392 20.478 -24.706 1.00 42.38 86 GLU A CA 1
ATOM 658 C C . GLU A 1 86 ? 22.844 20.909 -24.422 1.00 42.38 86 GLU A C 1
ATOM 660 O O . GLU A 1 86 ? 23.765 20.097 -24.490 1.00 42.38 86 GLU A O 1
ATOM 665 N N . GLU A 1 87 ? 23.047 22.174 -24.051 1.00 44.38 87 GLU A N 1
ATOM 666 C CA . GLU A 1 87 ? 24.354 22.766 -23.764 1.00 44.38 87 GLU A CA 1
ATOM 667 C C . GLU A 1 87 ? 24.862 22.472 -22.336 1.00 44.38 87 GLU A C 1
ATOM 669 O O . GLU A 1 87 ? 26.041 22.688 -22.058 1.00 44.38 87 GLU A O 1
ATOM 674 N N . ASN A 1 88 ? 24.019 21.954 -21.429 1.00 47.44 88 ASN A N 1
ATOM 675 C CA . ASN A 1 88 ? 24.387 21.648 -20.039 1.00 47.44 88 ASN A CA 1
ATOM 676 C C . ASN A 1 88 ? 23.688 20.382 -19.500 1.00 47.44 88 ASN A C 1
ATOM 678 O O . ASN A 1 88 ? 23.017 20.423 -18.474 1.00 47.44 88 ASN A O 1
ATOM 682 N N . ALA A 1 89 ? 23.851 19.256 -20.202 1.00 43.31 89 ALA A N 1
ATOM 683 C CA . ALA A 1 89 ? 23.051 18.025 -20.108 1.00 43.31 89 ALA A CA 1
ATOM 684 C C . ALA A 1 89 ? 23.030 17.252 -18.762 1.00 43.31 89 ALA A C 1
ATOM 686 O O . ALA A 1 89 ? 22.437 16.175 -18.698 1.00 43.31 89 ALA A O 1
ATOM 687 N N . GLY A 1 90 ? 23.655 17.756 -17.694 1.00 48.41 90 GLY A N 1
ATOM 688 C CA . GLY A 1 90 ? 23.882 16.986 -16.466 1.00 48.41 90 GLY A CA 1
ATOM 689 C C . GLY A 1 90 ? 24.786 15.756 -16.691 1.00 48.41 90 GLY A C 1
ATOM 690 O O . GLY A 1 90 ? 25.170 15.446 -17.824 1.00 48.41 90 GLY A O 1
ATOM 691 N N . PRO A 1 91 ? 25.200 15.054 -15.624 1.00 47.44 91 PRO A N 1
ATOM 692 C CA . PRO A 1 91 ? 26.083 13.904 -15.765 1.00 47.44 91 PRO A CA 1
ATOM 693 C C . PRO A 1 91 ? 25.300 12.649 -16.181 1.00 47.44 91 PRO A C 1
ATOM 695 O O . PRO A 1 91 ? 24.392 12.196 -15.481 1.00 47.44 91 PRO A O 1
ATOM 698 N N . ARG A 1 92 ? 25.692 12.036 -17.304 1.00 52.94 92 ARG A N 1
ATOM 699 C CA . ARG A 1 92 ? 25.415 10.612 -17.548 1.00 52.94 92 ARG A CA 1
ATOM 700 C C . ARG A 1 92 ? 26.318 9.813 -16.621 1.00 52.94 92 ARG A C 1
ATOM 702 O O . ARG A 1 92 ? 27.515 10.061 -16.636 1.00 52.94 92 ARG A O 1
ATOM 709 N N . VAL A 1 93 ? 25.768 8.864 -15.870 1.00 55.44 93 VAL A N 1
ATOM 710 C CA . VAL A 1 93 ? 26.592 8.051 -14.965 1.00 55.44 93 VAL A CA 1
ATOM 711 C C . VAL A 1 93 ? 27.228 6.928 -15.764 1.00 55.44 93 VAL A C 1
ATOM 713 O O . VAL A 1 93 ? 26.526 6.081 -16.329 1.00 55.44 93 VAL A O 1
ATOM 716 N N . ALA A 1 94 ? 28.552 6.959 -15.847 1.00 54.53 94 ALA A N 1
ATOM 717 C CA . ALA A 1 94 ? 29.335 5.872 -16.407 1.00 54.53 94 ALA A CA 1
ATOM 718 C C . ALA A 1 94 ? 29.415 4.685 -15.414 1.00 54.53 94 ALA A C 1
ATOM 720 O O . ALA A 1 94 ? 29.272 4.883 -14.206 1.00 54.53 94 ALA A O 1
ATOM 721 N N . PRO A 1 95 ? 29.636 3.443 -15.894 1.00 54.00 95 PRO A N 1
ATOM 722 C CA . PRO A 1 95 ? 29.769 2.235 -15.067 1.00 54.00 95 PRO A CA 1
ATOM 723 C C . PRO A 1 95 ? 30.663 2.330 -13.817 1.00 54.00 95 PRO A C 1
ATOM 725 O O . PRO A 1 95 ? 30.454 1.617 -12.838 1.00 54.00 95 PRO A O 1
ATOM 728 N N . ASP A 1 96 ? 31.678 3.181 -13.866 1.00 55.44 96 ASP A N 1
ATOM 729 C CA . ASP A 1 96 ? 32.713 3.400 -12.859 1.00 55.44 96 ASP A CA 1
ATOM 730 C C . ASP A 1 96 ? 32.377 4.516 -11.854 1.00 55.44 96 ASP A C 1
ATOM 732 O O . ASP A 1 96 ? 33.018 4.623 -10.811 1.00 55.44 96 ASP A O 1
ATOM 736 N N . GLU A 1 97 ? 31.329 5.303 -12.105 1.00 54.09 97 GLU A N 1
ATOM 737 C CA . GLU A 1 97 ? 30.881 6.418 -11.252 1.00 54.09 97 GLU A CA 1
ATOM 738 C C . GLU A 1 97 ? 29.807 5.994 -10.225 1.00 54.09 97 GLU A C 1
ATOM 740 O O . GLU A 1 97 ? 29.201 6.805 -9.524 1.00 54.09 97 GLU A O 1
ATOM 745 N N . THR A 1 98 ? 29.583 4.687 -10.110 1.00 53.38 98 THR A N 1
ATOM 746 C CA . THR A 1 98 ? 28.458 4.048 -9.414 1.00 53.38 98 THR A CA 1
ATOM 747 C C . THR A 1 98 ? 28.672 3.884 -7.909 1.00 53.38 98 THR A C 1
ATOM 749 O O . THR A 1 98 ? 27.716 3.729 -7.153 1.00 53.38 98 THR A O 1
ATOM 752 N N . GLY A 1 99 ? 29.915 4.010 -7.435 1.00 53.47 99 GLY A N 1
ATOM 753 C CA . GLY A 1 99 ? 30.247 3.988 -6.005 1.00 53.47 99 GLY A CA 1
ATOM 754 C C . GLY A 1 99 ? 29.783 5.225 -5.223 1.00 53.47 99 GLY A C 1
ATOM 755 O O . GLY A 1 99 ? 29.940 5.269 -4.007 1.00 53.47 99 GLY A O 1
ATOM 756 N N . MET A 1 100 ? 29.230 6.234 -5.907 1.00 54.69 100 MET A N 1
ATOM 757 C CA . MET A 1 100 ? 28.807 7.510 -5.315 1.00 54.69 100 MET A CA 1
ATOM 758 C C . MET A 1 100 ? 27.281 7.663 -5.214 1.00 54.69 100 MET A C 1
ATOM 760 O O . MET A 1 100 ? 26.813 8.705 -4.757 1.00 54.69 100 MET A O 1
ATOM 764 N N . VAL A 1 101 ? 26.497 6.662 -5.636 1.00 61.69 101 VAL A N 1
ATOM 765 C CA . VAL A 1 101 ? 25.026 6.694 -5.547 1.00 61.69 101 VAL A CA 1
ATOM 766 C C . VAL A 1 101 ? 24.513 5.898 -4.351 1.00 61.69 101 VAL A C 1
ATOM 768 O O . VAL A 1 101 ? 25.171 4.971 -3.884 1.00 61.69 101 VAL A O 1
ATOM 771 N N . ALA A 1 102 ? 23.341 6.262 -3.823 1.00 65.12 102 ALA A N 1
ATOM 772 C CA . ALA A 1 102 ? 22.732 5.558 -2.691 1.00 65.12 102 ALA A CA 1
ATOM 773 C C . ALA A 1 102 ? 21.867 4.361 -3.077 1.00 65.12 102 ALA A C 1
ATOM 775 O O . ALA A 1 102 ? 21.873 3.361 -2.364 1.00 65.12 102 ALA A O 1
ATOM 776 N N . TYR A 1 103 ? 21.147 4.459 -4.196 1.00 69.56 103 TYR A N 1
ATOM 777 C CA . TYR A 1 103 ? 20.221 3.427 -4.645 1.00 69.56 103 TYR A CA 1
ATOM 778 C C . TYR A 1 103 ? 20.298 3.236 -6.155 1.00 69.56 103 TYR A C 1
ATOM 780 O O . TYR A 1 103 ? 20.363 4.218 -6.896 1.00 69.56 103 TYR A O 1
ATOM 788 N N . VAL A 1 104 ? 20.206 1.982 -6.593 1.00 73.38 104 VAL A N 1
ATOM 789 C CA . VAL A 1 104 ? 20.168 1.583 -8.004 1.00 73.38 104 VAL A CA 1
ATOM 790 C C . VAL A 1 104 ? 18.917 0.746 -8.247 1.00 73.38 104 VAL A C 1
ATOM 792 O O . VAL A 1 104 ? 18.703 -0.265 -7.592 1.00 73.38 104 VAL A O 1
ATOM 795 N N . TYR A 1 105 ? 18.093 1.156 -9.198 1.00 76.75 105 TYR A N 1
ATOM 796 C CA . TYR A 1 105 ? 16.920 0.440 -9.680 1.00 76.75 105 TYR A CA 1
ATOM 797 C C . TYR A 1 105 ? 17.269 -0.266 -10.991 1.00 76.75 105 TYR A C 1
ATOM 799 O O . TYR A 1 105 ? 17.906 0.337 -11.846 1.00 76.75 105 TYR A O 1
ATOM 807 N N . VAL A 1 106 ? 16.867 -1.518 -11.193 1.00 77.69 106 VAL A N 1
ATOM 808 C CA . VAL A 1 106 ? 17.216 -2.319 -12.378 1.00 77.69 106 VAL A CA 1
ATOM 809 C C . VAL A 1 106 ? 15.955 -2.904 -13.005 1.00 77.69 106 VAL A C 1
ATOM 811 O O . VAL A 1 106 ? 15.238 -3.653 -12.358 1.00 77.69 106 VAL A O 1
ATOM 814 N N . PHE A 1 107 ? 15.699 -2.594 -14.273 1.00 78.69 107 PHE A N 1
ATOM 815 C CA . PHE A 1 107 ? 14.661 -3.191 -15.105 1.00 78.69 107 PHE A CA 1
ATOM 816 C C . PHE A 1 107 ? 15.215 -4.411 -15.858 1.00 78.69 107 PHE A C 1
ATOM 818 O O . PHE A 1 107 ? 16.014 -4.271 -16.788 1.00 78.69 107 PHE A O 1
ATOM 825 N N . ASP A 1 108 ? 14.757 -5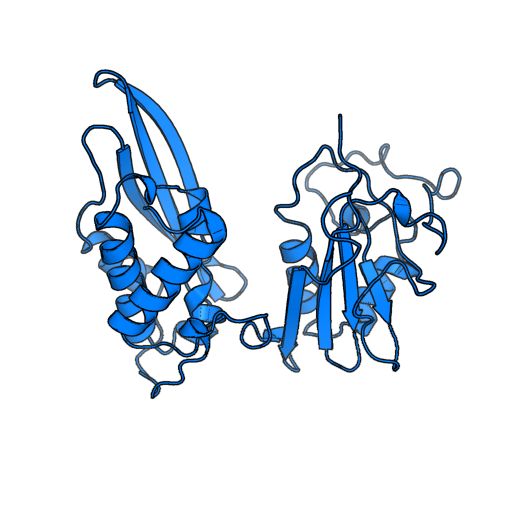.604 -15.490 1.00 77.25 108 ASP A N 1
ATOM 826 C CA . ASP A 1 108 ? 14.911 -6.841 -16.256 1.00 77.25 108 ASP A CA 1
ATOM 827 C C . ASP A 1 108 ? 13.702 -6.998 -17.185 1.00 77.25 108 ASP A C 1
ATOM 829 O O . ASP A 1 108 ? 12.589 -7.290 -16.742 1.00 77.25 108 ASP A O 1
ATOM 833 N N . LEU A 1 109 ? 13.901 -6.778 -18.485 1.00 74.00 109 LEU A N 1
ATOM 834 C CA . LEU A 1 109 ? 12.794 -6.848 -19.444 1.00 74.00 109 LEU A CA 1
ATOM 835 C C . LEU A 1 109 ? 12.326 -8.276 -19.721 1.00 74.00 109 LEU A C 1
ATOM 837 O O . LEU A 1 109 ? 11.161 -8.463 -20.068 1.00 74.00 109 LEU A O 1
ATOM 841 N N . GLU A 1 110 ? 13.208 -9.267 -19.583 1.00 73.06 110 GLU A N 1
ATOM 842 C CA . GLU A 1 110 ? 12.875 -10.667 -19.850 1.00 73.06 110 GLU A CA 1
ATOM 843 C C . GLU A 1 110 ? 12.064 -11.243 -18.690 1.00 73.06 110 GLU A C 1
ATOM 845 O O . GLU A 1 110 ? 10.975 -11.779 -18.896 1.00 73.06 110 GLU A O 1
ATOM 850 N N . ALA A 1 111 ? 12.546 -11.045 -17.460 1.00 70.62 111 ALA A N 1
ATOM 851 C CA . ALA A 1 111 ? 11.832 -11.434 -16.245 1.00 70.62 111 ALA A CA 1
ATOM 852 C C . ALA A 1 111 ? 10.677 -10.486 -15.895 1.00 70.62 111 ALA A C 1
ATOM 854 O O . ALA A 1 111 ? 9.949 -10.732 -14.934 1.00 70.62 111 ALA A O 1
ATOM 855 N N . ARG A 1 112 ? 10.516 -9.397 -16.655 1.00 75.75 112 ARG A N 1
ATOM 856 C CA . ARG A 1 112 ? 9.549 -8.332 -16.404 1.00 75.75 112 ARG A CA 1
ATOM 857 C C . ARG A 1 112 ? 9.635 -7.784 -14.984 1.00 75.75 112 ARG A C 1
ATOM 859 O O . ARG A 1 112 ? 8.618 -7.681 -14.311 1.00 75.75 112 ARG A O 1
ATOM 866 N N . ARG A 1 113 ? 10.835 -7.484 -14.500 1.00 78.81 113 ARG A N 1
ATOM 867 C CA . ARG A 1 113 ? 11.093 -7.186 -13.087 1.00 78.81 113 ARG A CA 1
ATOM 868 C C . ARG A 1 113 ? 11.790 -5.844 -12.899 1.00 78.81 113 ARG A C 1
ATOM 870 O O . ARG A 1 113 ? 12.650 -5.488 -13.691 1.00 78.81 113 ARG A O 1
ATOM 877 N N . LEU A 1 114 ? 11.428 -5.120 -11.845 1.00 80.19 114 LEU A N 1
ATOM 878 C CA . LEU A 1 114 ? 12.126 -3.945 -11.331 1.00 80.19 114 LEU A CA 1
ATOM 879 C C . LEU A 1 114 ? 12.750 -4.288 -9.978 1.00 80.19 114 LEU A C 1
ATOM 881 O O . LEU A 1 114 ? 12.035 -4.519 -9.009 1.00 80.19 114 LEU A O 1
ATOM 885 N N . ASP A 1 115 ? 14.071 -4.304 -9.907 1.00 77.44 115 ASP A N 1
ATOM 886 C CA . ASP A 1 115 ? 14.834 -4.550 -8.687 1.00 77.44 115 ASP A CA 1
ATOM 887 C C . ASP A 1 115 ? 15.352 -3.232 -8.104 1.00 77.44 115 ASP A C 1
ATOM 889 O O . ASP A 1 115 ? 15.624 -2.302 -8.856 1.00 77.44 115 ASP A O 1
ATOM 893 N N . ALA A 1 116 ? 15.518 -3.145 -6.786 1.00 77.69 116 ALA A N 1
ATOM 894 C CA . ALA A 1 116 ? 16.194 -2.031 -6.122 1.00 77.69 116 ALA A CA 1
ATOM 895 C C . ALA A 1 116 ? 17.389 -2.543 -5.312 1.00 77.69 116 ALA A C 1
ATOM 897 O O . ALA A 1 116 ? 17.309 -3.586 -4.667 1.00 77.69 116 ALA A O 1
ATOM 898 N N . PHE A 1 117 ? 18.487 -1.799 -5.330 1.00 76.00 117 PHE A N 1
ATOM 899 C CA . PHE A 1 117 ? 19.755 -2.108 -4.674 1.00 76.00 117 PHE A CA 1
ATOM 900 C C . PHE A 1 117 ? 20.226 -0.897 -3.867 1.00 76.00 117 PHE A C 1
ATOM 902 O O . PHE A 1 117 ? 20.029 0.237 -4.304 1.00 76.00 117 PHE A O 1
ATOM 909 N N . SER A 1 118 ? 20.868 -1.135 -2.720 1.00 73.06 118 SER A N 1
ATOM 910 C CA . SER A 1 118 ? 21.548 -0.107 -1.914 1.00 73.06 118 SER A CA 1
ATOM 911 C C . SER A 1 118 ? 23.044 -0.154 -2.197 1.00 73.06 118 SER A C 1
ATOM 913 O O . SER A 1 118 ? 23.671 -1.202 -2.057 1.00 73.06 118 SER A O 1
ATOM 915 N N . THR A 1 119 ? 23.621 0.972 -2.604 1.00 66.56 119 THR A N 1
ATOM 916 C CA . THR A 1 119 ? 25.058 1.107 -2.907 1.00 66.56 119 THR A CA 1
ATOM 917 C C . THR A 1 119 ? 25.795 1.992 -1.900 1.00 66.56 119 THR A C 1
ATOM 919 O O . THR A 1 119 ? 27.018 2.100 -1.960 1.00 66.56 119 THR A O 1
ATOM 922 N N . CYS A 1 120 ? 25.081 2.598 -0.944 1.00 61.69 120 CYS A N 1
ATOM 923 C CA . CYS A 1 120 ? 25.701 3.306 0.173 1.00 61.69 120 CYS A CA 1
ATOM 924 C C . CYS A 1 120 ? 26.268 2.327 1.216 1.00 61.69 120 CYS A C 1
ATOM 926 O O . CYS A 1 120 ? 25.784 1.211 1.391 1.00 61.69 120 CYS A O 1
ATOM 928 N N . VAL A 1 121 ? 27.323 2.776 1.902 1.00 50.16 121 VAL A N 1
ATOM 929 C CA . VAL A 1 121 ? 28.138 2.010 2.860 1.00 50.16 121 VAL A CA 1
ATOM 930 C C . VAL A 1 121 ? 27.260 1.254 3.871 1.00 50.16 121 VAL A C 1
ATOM 932 O O . VAL A 1 121 ? 26.657 1.876 4.742 1.00 50.16 121 VAL A O 1
ATOM 935 N N . GLY A 1 122 ? 27.207 -0.078 3.763 1.00 52.22 122 GLY A N 1
ATOM 936 C CA . GLY A 1 122 ? 26.465 -0.954 4.680 1.00 52.22 122 GLY A CA 1
ATOM 937 C C . GLY A 1 122 ? 25.878 -2.210 4.027 1.00 52.22 122 GLY A C 1
ATOM 938 O O . GLY A 1 122 ? 25.923 -3.274 4.639 1.00 52.22 122 GLY A O 1
ATOM 939 N N . ASP A 1 123 ? 25.405 -2.107 2.780 1.00 56.34 123 ASP A N 1
ATOM 940 C CA . ASP A 1 123 ? 24.688 -3.204 2.099 1.00 56.34 123 ASP A CA 1
ATOM 941 C C . ASP A 1 123 ? 25.443 -3.816 0.905 1.00 56.34 123 ASP A C 1
ATOM 943 O O . ASP A 1 123 ? 24.936 -4.733 0.261 1.00 56.34 123 ASP A O 1
ATOM 947 N N . ASP A 1 124 ? 26.650 -3.330 0.598 1.00 66.75 124 ASP A N 1
ATOM 948 C CA . ASP A 1 124 ? 27.565 -3.850 -0.436 1.00 66.75 124 ASP A CA 1
ATOM 949 C C . ASP A 1 124 ? 26.942 -4.058 -1.836 1.00 66.75 124 ASP A C 1
ATOM 951 O O . ASP A 1 124 ? 27.380 -4.913 -2.606 1.00 66.75 124 ASP A O 1
ATOM 955 N N . GLY A 1 125 ? 25.916 -3.284 -2.209 1.00 67.19 125 GLY A N 1
ATOM 956 C CA . GLY A 1 125 ? 25.257 -3.456 -3.505 1.00 67.19 125 GLY A CA 1
ATOM 957 C C . GLY A 1 125 ? 24.323 -4.664 -3.561 1.00 67.19 125 GLY A C 1
ATOM 958 O O . GLY A 1 125 ? 24.042 -5.141 -4.661 1.00 67.19 125 GLY A O 1
ATOM 959 N N . LYS A 1 126 ? 23.856 -5.180 -2.415 1.00 70.94 126 LYS A N 1
ATOM 960 C CA . LYS A 1 126 ? 22.835 -6.233 -2.342 1.00 70.94 126 LYS A CA 1
ATOM 961 C C . LYS A 1 126 ? 21.475 -5.739 -2.811 1.00 70.94 126 LYS A C 1
ATOM 963 O O . LYS A 1 126 ? 21.121 -4.563 -2.684 1.00 70.94 126 LYS A O 1
ATOM 968 N N . ARG A 1 127 ? 20.699 -6.681 -3.343 1.00 75.69 127 ARG A N 1
ATOM 969 C CA . ARG A 1 127 ? 19.304 -6.450 -3.702 1.00 75.69 127 ARG A CA 1
ATOM 970 C C . ARG A 1 127 ? 18.482 -6.221 -2.437 1.00 75.69 127 ARG A C 1
ATOM 972 O O . ARG A 1 127 ? 18.529 -7.033 -1.521 1.00 75.69 127 ARG A O 1
ATOM 979 N N . LEU A 1 128 ? 17.746 -5.117 -2.413 1.00 70.88 128 LEU A N 1
ATOM 980 C CA . LEU A 1 128 ? 16.808 -4.762 -1.353 1.00 70.88 128 LEU A CA 1
ATOM 981 C C . LEU A 1 128 ? 15.420 -5.343 -1.620 1.00 70.88 128 LEU A C 1
ATOM 983 O O . LEU A 1 128 ? 14.765 -5.826 -0.703 1.00 70.88 128 LEU A O 1
ATOM 987 N N . CYS A 1 129 ? 14.944 -5.239 -2.864 1.00 69.19 129 CYS A N 1
ATOM 988 C CA . CYS A 1 129 ? 13.630 -5.735 -3.259 1.00 69.19 129 CYS A CA 1
ATOM 989 C C . CYS A 1 129 ? 13.501 -5.921 -4.780 1.00 69.19 129 CYS A C 1
ATOM 991 O O . CYS A 1 129 ? 14.352 -5.476 -5.552 1.00 69.19 129 CYS A O 1
ATOM 993 N N . SER A 1 130 ? 12.413 -6.584 -5.181 1.00 75.25 130 SER A N 1
ATOM 994 C CA . SER A 1 130 ? 12.109 -7.039 -6.541 1.00 75.25 130 SER A CA 1
ATOM 995 C C . SER A 1 130 ? 10.612 -6.947 -6.829 1.00 75.25 130 SER A C 1
ATOM 997 O O . SER A 1 130 ? 9.832 -7.601 -6.156 1.00 75.25 130 SER A O 1
ATOM 999 N N . VAL A 1 131 ? 10.180 -6.229 -7.859 1.00 73.69 131 VAL A N 1
ATOM 1000 C CA . VAL A 1 131 ? 8.776 -6.214 -8.304 1.00 73.69 131 VAL A CA 1
ATOM 1001 C C . VAL A 1 131 ? 8.691 -6.820 -9.693 1.00 73.69 131 VAL A C 1
ATOM 1003 O O . VAL A 1 131 ? 9.214 -6.240 -10.638 1.00 73.69 131 VAL A O 1
ATOM 1006 N N . VAL A 1 132 ? 8.039 -7.971 -9.842 1.00 75.94 132 VAL A N 1
ATOM 1007 C CA . VAL A 1 132 ? 7.728 -8.531 -11.169 1.00 75.94 132 VAL A CA 1
ATOM 1008 C C . VAL A 1 132 ? 6.461 -7.865 -11.696 1.00 75.94 132 VAL A C 1
ATOM 1010 O O . VAL A 1 132 ? 5.650 -7.388 -10.918 1.00 75.94 132 VAL A O 1
ATOM 1013 N N . PHE A 1 133 ? 6.272 -7.792 -13.005 1.00 71.44 133 PHE A N 1
ATOM 1014 C CA . PHE A 1 133 ? 5.094 -7.232 -13.652 1.00 71.44 133 PHE A CA 1
ATOM 1015 C C . PHE A 1 133 ? 4.420 -8.299 -14.515 1.00 71.44 133 PHE A C 1
ATOM 1017 O O . PHE A 1 133 ? 5.048 -8.910 -15.383 1.00 71.44 133 PHE A O 1
ATOM 1024 N N . SER A 1 134 ? 3.110 -8.467 -14.333 1.00 68.38 134 SER A N 1
ATOM 1025 C CA . SER A 1 134 ? 2.232 -9.255 -15.201 1.00 68.38 134 SER A CA 1
ATOM 1026 C C . SER A 1 134 ? 2.284 -8.750 -16.640 1.00 68.38 134 SER A C 1
ATOM 1028 O O . SER A 1 134 ? 2.739 -7.631 -16.882 1.00 68.38 134 SER A O 1
ATOM 1030 N N . GLN A 1 135 ? 1.730 -9.522 -17.585 1.00 65.94 135 GLN A N 1
ATOM 1031 C CA . GLN A 1 135 ? 1.677 -9.160 -19.007 1.00 65.94 135 GLN A CA 1
ATOM 1032 C C . GLN A 1 135 ? 1.090 -7.773 -19.300 1.00 65.94 135 GLN A C 1
ATOM 1034 O O . GLN A 1 135 ? 1.542 -7.117 -20.236 1.00 65.94 135 GLN A O 1
ATOM 1039 N N . THR A 1 136 ? 0.175 -7.305 -18.454 1.00 65.12 136 THR A N 1
ATOM 1040 C CA . THR A 1 136 ? -0.529 -6.021 -18.568 1.00 65.12 136 THR A CA 1
ATOM 1041 C C . THR A 1 136 ? 0.128 -4.885 -17.779 1.00 65.12 136 THR A C 1
ATOM 1043 O O . THR A 1 136 ? -0.449 -3.809 -17.655 1.00 65.12 136 THR A O 1
ATOM 1046 N N . GLY A 1 137 ? 1.311 -5.112 -17.198 1.00 61.41 137 GLY A N 1
ATOM 1047 C CA . GLY A 1 137 ? 2.017 -4.111 -16.389 1.00 61.41 137 GLY A CA 1
ATOM 1048 C C . GLY A 1 137 ? 1.504 -3.991 -14.960 1.00 61.41 137 GLY A C 1
ATOM 1049 O O . GLY A 1 137 ? 1.866 -3.050 -14.257 1.00 61.41 137 GLY A O 1
ATOM 1050 N N . THR A 1 138 ? 0.675 -4.936 -14.514 1.00 65.38 138 THR A N 1
ATOM 1051 C CA . THR A 1 138 ? 0.253 -5.010 -13.117 1.00 65.38 138 THR A CA 1
ATOM 1052 C C . THR A 1 138 ? 1.409 -5.583 -12.305 1.00 65.38 138 THR A C 1
ATOM 1054 O O . THR A 1 138 ? 1.876 -6.668 -12.645 1.00 65.38 138 THR A O 1
ATOM 1057 N N . PRO A 1 139 ? 1.898 -4.902 -11.260 1.00 62.66 139 PRO A N 1
ATOM 1058 C CA . PRO A 1 139 ? 2.963 -5.449 -10.436 1.00 62.66 139 PRO A CA 1
ATOM 1059 C C . PRO A 1 139 ? 2.480 -6.752 -9.772 1.00 62.66 139 PRO A C 1
ATOM 1061 O O . PRO A 1 139 ? 1.481 -6.771 -9.053 1.00 62.66 139 PRO A O 1
ATOM 1064 N N . ASP A 1 140 ? 3.173 -7.846 -10.068 1.00 66.25 140 ASP A N 1
ATOM 1065 C CA . ASP A 1 140 ? 3.100 -9.126 -9.382 1.00 66.25 140 ASP A CA 1
ATOM 1066 C C . ASP A 1 140 ? 3.929 -9.045 -8.100 1.00 66.25 140 ASP A C 1
ATOM 1068 O O . ASP A 1 140 ? 5.109 -9.394 -8.016 1.00 66.25 140 ASP A O 1
ATOM 1072 N N . LEU A 1 141 ? 3.269 -8.510 -7.085 1.00 57.41 141 LEU A N 1
ATOM 1073 C CA . LEU A 1 141 ? 3.847 -8.243 -5.779 1.00 57.41 141 LEU A CA 1
ATOM 1074 C C . LEU A 1 141 ? 4.053 -9.527 -4.958 1.00 57.41 141 LEU A C 1
ATOM 1076 O O . LEU A 1 141 ? 4.659 -9.471 -3.894 1.00 57.41 141 LEU A O 1
ATOM 1080 N N . ARG A 1 142 ? 3.628 -10.691 -5.475 1.00 50.03 142 ARG A N 1
ATOM 1081 C CA . ARG A 1 142 ? 3.954 -12.005 -4.900 1.00 50.03 142 ARG A CA 1
ATOM 1082 C C . ARG A 1 142 ? 5.389 -12.448 -5.203 1.00 50.03 142 ARG A C 1
ATOM 1084 O O . ARG A 1 142 ? 5.865 -13.394 -4.591 1.00 50.03 142 ARG A O 1
ATOM 1091 N N . ALA A 1 143 ? 6.070 -11.787 -6.142 1.00 48.94 143 ALA A N 1
ATOM 1092 C CA . ALA A 1 143 ? 7.453 -12.080 -6.525 1.00 48.94 143 ALA A CA 1
ATOM 1093 C C . ALA A 1 143 ? 8.503 -11.201 -5.811 1.00 48.94 143 ALA A C 1
ATOM 1095 O O . ALA A 1 143 ? 9.679 -11.219 -6.181 1.00 48.94 143 ALA A O 1
ATOM 1096 N N . LEU A 1 144 ? 8.075 -10.420 -4.814 1.00 53.62 144 LEU A N 1
ATOM 1097 C CA . LEU A 1 144 ? 8.964 -9.779 -3.844 1.00 53.62 144 LEU A CA 1
ATOM 1098 C C . LEU A 1 144 ? 9.649 -10.852 -2.979 1.00 53.62 144 LEU A C 1
ATOM 1100 O O . LEU A 1 144 ? 9.169 -11.984 -2.928 1.00 53.62 144 LEU A O 1
ATOM 1104 N N . ASP A 1 145 ? 10.738 -10.507 -2.277 1.00 58.78 145 ASP A N 1
ATOM 1105 C CA . ASP A 1 145 ? 11.228 -11.295 -1.133 1.00 58.78 145 ASP A CA 1
ATOM 1106 C C . ASP A 1 145 ? 10.136 -11.288 -0.058 1.00 58.78 145 ASP A C 1
ATOM 1108 O O . ASP A 1 145 ? 10.109 -10.463 0.861 1.00 58.78 145 ASP A O 1
ATOM 1112 N N . LEU A 1 146 ? 9.148 -12.151 -0.273 1.00 65.38 146 LEU A N 1
ATOM 1113 C CA . LEU A 1 146 ? 8.020 -12.339 0.601 1.00 65.38 146 LEU A CA 1
ATOM 1114 C C . LEU A 1 146 ? 8.558 -12.879 1.916 1.00 65.38 146 LEU A C 1
ATOM 1116 O O . LEU A 1 146 ? 9.356 -13.823 1.936 1.00 65.38 146 LEU A O 1
ATOM 1120 N N . LEU A 1 147 ? 8.094 -12.310 3.023 1.00 71.31 147 LEU A N 1
ATOM 1121 C CA . LEU A 1 147 ? 8.298 -12.973 4.300 1.00 71.31 147 LEU A CA 1
ATOM 1122 C C . LEU A 1 147 ? 7.664 -14.372 4.230 1.00 71.31 147 LEU A C 1
ATOM 1124 O O . LEU A 1 147 ? 6.657 -14.546 3.537 1.00 71.31 147 LEU A O 1
ATOM 1128 N N . PRO A 1 148 ? 8.201 -15.379 4.936 1.00 80.31 148 PRO A N 1
ATOM 1129 C CA . PRO A 1 148 ? 7.591 -16.707 4.979 1.00 80.31 148 PRO A CA 1
ATOM 1130 C C . PRO A 1 148 ? 6.084 -16.662 5.280 1.00 80.31 148 PRO A C 1
ATOM 1132 O O . PRO A 1 148 ? 5.307 -17.396 4.673 1.00 80.31 148 PRO A O 1
ATOM 1135 N N . GLU A 1 149 ? 5.652 -15.739 6.139 1.00 85.56 149 GLU A N 1
ATOM 1136 C CA . GLU A 1 149 ? 4.253 -15.495 6.492 1.00 85.56 149 GLU A CA 1
ATOM 1137 C C . GLU A 1 149 ? 3.403 -14.990 5.315 1.00 85.56 149 GLU A C 1
ATOM 1139 O O . GLU A 1 149 ? 2.198 -15.230 5.283 1.00 85.56 149 GLU A O 1
ATOM 1144 N N . GLU A 1 150 ? 4.000 -14.312 4.331 1.00 80.19 150 GLU A N 1
ATOM 1145 C CA . GLU A 1 150 ? 3.304 -13.816 3.139 1.00 80.19 150 GLU A CA 1
ATOM 1146 C C . GLU A 1 150 ? 3.047 -14.921 2.100 1.00 80.19 150 GLU A C 1
ATOM 1148 O O . GLU A 1 150 ? 2.139 -14.767 1.278 1.00 80.19 150 GLU A O 1
ATOM 1153 N N . THR A 1 151 ? 3.788 -16.038 2.161 1.00 82.06 151 THR A N 1
ATOM 1154 C CA . THR A 1 151 ? 3.738 -17.149 1.182 1.00 82.06 151 THR A CA 1
ATOM 1155 C C . THR A 1 151 ? 2.513 -18.063 1.308 1.00 82.06 151 THR A C 1
ATOM 1157 O O . THR A 1 151 ? 2.398 -19.067 0.604 1.00 82.06 151 THR A O 1
ATOM 1160 N N . VAL A 1 152 ? 1.580 -17.718 2.195 1.00 84.31 152 VAL A N 1
ATOM 1161 C CA . VAL A 1 152 ? 0.331 -18.452 2.404 1.00 84.31 152 VAL A CA 1
ATOM 1162 C C . VAL A 1 152 ? -0.549 -18.370 1.155 1.00 84.31 152 VAL A C 1
ATOM 1164 O O . VAL A 1 152 ? -0.755 -17.289 0.603 1.00 84.31 152 VAL A O 1
ATOM 1167 N N . ASP A 1 153 ? -1.113 -19.508 0.746 1.00 86.44 153 ASP A N 1
ATOM 1168 C CA . ASP A 1 153 ? -2.148 -19.576 -0.285 1.00 86.44 153 ASP A CA 1
ATOM 1169 C C . ASP A 1 153 ? -3.438 -20.159 0.293 1.00 86.44 153 ASP A C 1
ATOM 1171 O O . ASP A 1 153 ? -3.447 -21.208 0.940 1.00 86.44 153 ASP A O 1
ATOM 1175 N N . GLU A 1 154 ? -4.537 -19.449 0.067 1.00 90.12 154 GLU A N 1
ATOM 1176 C CA . GLU A 1 154 ? -5.843 -19.727 0.652 1.00 90.12 154 GLU A CA 1
ATOM 1177 C C . GLU A 1 154 ? -6.943 -19.672 -0.420 1.00 90.12 154 GLU A C 1
ATOM 1179 O O . GLU A 1 154 ? -6.796 -18.991 -1.438 1.00 90.12 154 GLU A O 1
ATOM 1184 N N . PRO A 1 155 ? -8.073 -20.371 -0.224 1.00 91.25 155 PRO A N 1
ATOM 1185 C CA . PRO A 1 155 ? -9.182 -20.335 -1.171 1.00 91.25 155 PRO A CA 1
ATOM 1186 C C . PRO A 1 155 ? -9.723 -18.917 -1.385 1.00 91.25 155 PRO A C 1
ATOM 1188 O O . PRO A 1 155 ? -9.829 -18.135 -0.441 1.00 91.25 155 PRO A O 1
ATOM 1191 N N . LEU A 1 156 ? -10.113 -18.611 -2.626 1.00 89.81 156 LEU A N 1
ATOM 1192 C CA . LEU A 1 156 ? -10.743 -17.335 -2.970 1.00 89.81 156 LEU A CA 1
ATOM 1193 C C . LEU A 1 156 ? -12.031 -17.116 -2.167 1.00 89.81 156 LEU A C 1
ATOM 1195 O O . LEU A 1 156 ? -12.809 -18.052 -1.966 1.00 89.81 156 LEU A O 1
ATOM 1199 N N . LEU A 1 157 ? -12.283 -15.862 -1.795 1.00 93.25 157 LEU A N 1
ATOM 1200 C CA . LEU A 1 157 ? -13.510 -15.424 -1.123 1.00 93.25 157 LEU A CA 1
ATOM 1201 C C . LEU A 1 157 ? -14.315 -14.488 -2.039 1.00 93.25 157 LEU A C 1
ATOM 1203 O O . LEU A 1 157 ? -14.403 -13.292 -1.759 1.00 93.25 157 LEU A O 1
ATOM 1207 N N . PRO A 1 158 ? -14.866 -14.990 -3.162 1.00 90.06 158 PRO A N 1
ATOM 1208 C CA . PRO A 1 158 ? -15.524 -14.143 -4.142 1.00 90.06 158 PRO A CA 1
ATOM 1209 C C . PRO A 1 158 ? -16.789 -13.509 -3.564 1.00 90.06 158 PRO A C 1
ATOM 1211 O O . PRO A 1 158 ? -17.562 -14.146 -2.847 1.00 90.06 158 PRO A O 1
ATOM 1214 N N . GLY A 1 159 ? -17.037 -12.265 -3.948 1.00 93.69 159 GLY A N 1
ATOM 1215 C CA . GLY A 1 159 ? -18.242 -11.538 -3.593 1.00 93.69 159 GLY A CA 1
ATOM 1216 C C . GLY A 1 159 ? -18.608 -10.503 -4.644 1.00 93.69 159 GLY A C 1
ATOM 1217 O O . GLY A 1 159 ? -18.020 -10.429 -5.724 1.00 93.69 159 GLY A O 1
ATOM 1218 N N . LYS A 1 160 ? -19.621 -9.699 -4.322 1.00 95.12 160 LYS A N 1
ATOM 1219 C CA . LYS A 1 160 ? -19.912 -8.496 -5.097 1.00 95.12 160 LYS A CA 1
ATOM 1220 C C . LYS A 1 160 ? -18.733 -7.537 -4.940 1.00 95.12 160 LYS A C 1
ATOM 1222 O O . LYS A 1 160 ? -18.233 -7.367 -3.832 1.00 95.12 160 LYS A O 1
ATOM 1227 N N . GLU A 1 161 ? -18.314 -6.937 -6.047 1.00 95.06 161 GLU A N 1
ATOM 1228 C CA . GLU A 1 161 ? -17.200 -5.997 -6.059 1.00 95.06 161 GLU A CA 1
ATOM 1229 C C . GLU A 1 161 ? -17.403 -4.871 -5.039 1.00 95.06 161 GLU A C 1
ATOM 1231 O O . GLU A 1 161 ? -18.454 -4.225 -5.021 1.00 95.06 161 GLU A O 1
ATOM 1236 N N . LEU A 1 162 ? -16.387 -4.662 -4.201 1.00 97.12 162 LEU A N 1
ATOM 1237 C CA . LEU A 1 162 ? -16.388 -3.661 -3.145 1.00 97.12 162 LEU A CA 1
ATOM 1238 C C . LEU A 1 162 ? -16.384 -2.243 -3.729 1.00 97.12 162 LEU A C 1
ATOM 1240 O O . LEU A 1 162 ? -15.536 -1.897 -4.561 1.00 97.12 162 LEU A O 1
ATOM 1244 N N . SER A 1 163 ? -17.322 -1.418 -3.270 1.00 97.25 163 SER A N 1
ATOM 1245 C CA . SER A 1 163 ? -17.367 0.019 -3.554 1.00 97.25 163 SER A CA 1
ATOM 1246 C C . SER A 1 163 ? -16.698 0.848 -2.452 1.00 97.25 163 SER A C 1
ATOM 1248 O O . SER A 1 163 ? -16.618 0.413 -1.305 1.00 97.25 163 SER A O 1
ATOM 1250 N N . ALA A 1 164 ? -16.277 2.078 -2.781 1.00 96.75 164 ALA A N 1
ATOM 1251 C CA . ALA A 1 164 ? -15.749 3.030 -1.795 1.00 96.75 164 ALA A CA 1
ATOM 1252 C C . ALA A 1 164 ? -16.734 3.247 -0.634 1.00 96.75 164 ALA A C 1
ATOM 1254 O O . ALA A 1 164 ? -16.363 3.159 0.525 1.00 96.75 164 ALA A O 1
ATOM 1255 N N . LYS A 1 165 ? -18.029 3.407 -0.933 1.00 96.94 165 LYS A N 1
ATOM 1256 C CA . LYS A 1 165 ? -19.050 3.589 0.104 1.00 96.94 165 LYS A CA 1
ATOM 1257 C C . LYS A 1 165 ? -19.153 2.392 1.057 1.00 96.94 165 LYS A C 1
ATOM 1259 O O . LYS A 1 165 ? -19.210 2.586 2.262 1.00 96.94 165 LYS A O 1
ATOM 1264 N N . GLU A 1 166 ? -19.177 1.169 0.529 1.00 97.12 166 GLU A N 1
ATOM 1265 C CA . GLU A 1 166 ? -19.215 -0.037 1.371 1.00 97.12 166 GLU A CA 1
ATOM 1266 C C . GLU A 1 166 ? -17.944 -0.149 2.237 1.00 97.12 166 GLU A C 1
ATOM 1268 O O . GLU A 1 166 ?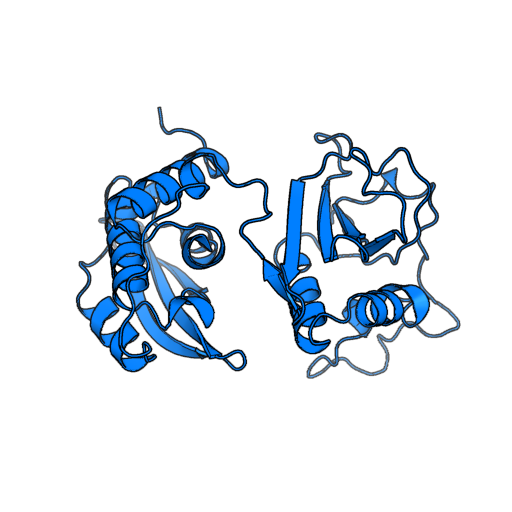 -18.034 -0.550 3.394 1.00 97.12 166 GLU A O 1
ATOM 1273 N N . LEU A 1 167 ? -16.779 0.256 1.713 1.00 97.75 167 LEU A N 1
ATOM 1274 C CA . LEU A 1 167 ? -15.531 0.331 2.478 1.00 97.75 167 LEU A CA 1
ATOM 1275 C C . LEU A 1 167 ? -15.601 1.386 3.598 1.00 97.75 167 LEU A C 1
ATOM 1277 O O . LEU A 1 167 ? -15.217 1.081 4.726 1.00 97.75 167 LEU A O 1
ATOM 1281 N N . GLN A 1 168 ? -16.122 2.587 3.317 1.00 97.56 168 GLN A N 1
ATOM 1282 C CA . GLN A 1 168 ? -16.361 3.631 4.321 1.00 97.56 168 GLN A CA 1
ATOM 1283 C C . GLN A 1 168 ? -17.255 3.116 5.455 1.00 97.56 168 GLN A C 1
ATOM 1285 O O . GLN A 1 168 ? -16.886 3.219 6.624 1.00 97.56 168 GLN A O 1
ATOM 1290 N N . ASP A 1 169 ? -18.396 2.509 5.106 1.00 96.69 169 ASP A N 1
ATOM 1291 C CA . ASP A 1 169 ? -19.365 1.981 6.072 1.00 96.69 169 ASP A CA 1
ATOM 1292 C C . ASP A 1 169 ? -18.714 0.932 7.002 1.00 96.69 169 ASP A C 1
ATOM 1294 O O . ASP A 1 169 ? -19.052 0.833 8.184 1.00 96.69 169 ASP A O 1
ATOM 1298 N N . TRP A 1 170 ? -17.758 0.143 6.496 1.00 96.25 170 TRP A N 1
ATOM 1299 C CA . TRP A 1 170 ? -17.003 -0.806 7.318 1.00 96.25 170 TRP A CA 1
ATOM 1300 C C . TRP A 1 170 ? -16.016 -0.127 8.257 1.00 96.25 170 TRP A C 1
ATOM 1302 O O . TRP A 1 170 ? -15.962 -0.507 9.425 1.00 96.25 170 TRP A O 1
ATOM 1312 N N . LEU A 1 171 ? -15.254 0.857 7.771 1.00 96.00 171 LEU A N 1
ATOM 1313 C CA . LEU A 1 171 ? -14.284 1.596 8.584 1.00 96.00 171 LEU A CA 1
ATOM 1314 C C . LEU A 1 171 ? -14.963 2.329 9.746 1.00 96.00 171 LEU A C 1
ATOM 1316 O O . LEU A 1 171 ? -14.441 2.325 10.859 1.00 96.00 171 LEU A O 1
ATOM 1320 N N . GLU A 1 172 ? -16.150 2.891 9.518 1.00 93.44 172 GLU A N 1
ATOM 1321 C CA . GLU A 1 172 ? -16.971 3.516 10.564 1.00 93.44 172 GLU A CA 1
ATOM 1322 C C . GLU A 1 172 ? -17.470 2.512 11.615 1.00 93.44 172 GLU A C 1
ATOM 1324 O O . GLU A 1 172 ? -17.712 2.880 12.765 1.00 93.44 172 GLU A O 1
ATOM 1329 N N . GLY A 1 173 ? -17.607 1.238 11.237 1.00 92.19 173 GLY A N 1
ATOM 1330 C CA . GLY A 1 173 ? -17.976 0.145 12.135 1.00 92.19 173 GLY A CA 1
ATOM 1331 C C . GLY A 1 173 ? -16.809 -0.461 12.924 1.00 92.19 173 GLY A C 1
ATOM 1332 O O . GLY A 1 173 ? -17.054 -1.285 13.810 1.00 92.19 173 GLY A O 1
ATOM 1333 N N . LEU A 1 174 ? -15.558 -0.096 12.621 1.00 93.50 174 LEU A N 1
ATOM 1334 C CA . LEU A 1 174 ? -14.380 -0.588 13.341 1.00 93.50 174 LEU A CA 1
ATOM 1335 C C . LEU A 1 174 ? -14.246 0.086 14.717 1.00 93.50 174 LEU A C 1
ATOM 1337 O O . LEU A 1 174 ? -14.661 1.232 14.900 1.00 93.50 174 LEU A O 1
ATOM 1341 N N . PRO A 1 175 ? -13.649 -0.599 15.710 1.00 91.75 175 PRO A N 1
ATOM 1342 C CA . PRO A 1 175 ? -13.402 0.012 17.008 1.00 91.75 175 PRO A CA 1
ATOM 1343 C C . PRO A 1 175 ? -12.434 1.194 16.878 1.00 91.75 175 PRO A C 1
ATOM 1345 O O . PRO A 1 175 ? -11.499 1.173 16.075 1.00 91.75 175 PRO A O 1
ATOM 1348 N N . THR A 1 176 ? -12.638 2.219 17.707 1.00 88.06 176 THR A N 1
ATOM 1349 C CA . THR A 1 176 ? -11.712 3.350 17.800 1.00 88.06 176 THR A CA 1
ATOM 1350 C C . THR A 1 176 ? -10.344 2.860 18.265 1.00 88.06 176 THR A C 1
ATOM 1352 O O . THR A 1 176 ? -10.229 2.220 19.310 1.00 88.06 176 THR A O 1
ATOM 1355 N N . LEU A 1 177 ? -9.307 3.194 17.503 1.00 89.50 177 LEU A N 1
ATOM 1356 C CA . LEU A 1 177 ? -7.926 2.885 17.843 1.00 89.50 177 LEU A CA 1
ATOM 1357 C C . LEU A 1 177 ? -7.284 4.086 18.542 1.00 89.50 177 LEU A C 1
ATOM 1359 O O . LEU A 1 177 ? -7.268 5.192 17.997 1.00 89.50 177 LEU A O 1
ATOM 1363 N N . GLY A 1 178 ? -6.738 3.882 19.739 1.00 87.19 178 GLY A N 1
ATOM 1364 C CA . GLY A 1 178 ? -6.039 4.944 20.451 1.00 87.19 178 GLY A CA 1
ATOM 1365 C C . GLY A 1 178 ? -5.607 4.599 21.872 1.00 87.19 178 GLY A C 1
ATOM 1366 O O . GLY A 1 178 ? -5.935 3.553 22.425 1.00 87.19 178 GLY A O 1
ATOM 1367 N N . THR A 1 179 ? -4.871 5.535 22.450 1.00 86.75 179 THR A N 1
ATOM 1368 C CA . THR A 1 179 ? -4.421 5.632 23.834 1.00 86.75 179 THR A CA 1
ATOM 1369 C C . THR A 1 179 ? -4.654 7.056 24.338 1.00 86.75 179 THR A C 1
ATOM 1371 O O . THR A 1 179 ? -5.062 7.938 23.581 1.00 86.75 179 THR A O 1
ATOM 1374 N N . ASP A 1 180 ? -4.318 7.318 25.601 1.00 84.31 180 ASP A N 1
ATOM 1375 C CA . ASP A 1 180 ? -4.363 8.669 26.175 1.00 84.31 180 ASP A CA 1
ATOM 1376 C C . ASP A 1 180 ? -3.453 9.673 25.434 1.00 84.31 180 ASP A C 1
ATOM 1378 O O . ASP A 1 180 ? -3.667 10.882 25.512 1.00 84.31 180 ASP A O 1
ATOM 1382 N N . SER A 1 181 ? -2.436 9.186 24.712 1.00 88.12 181 SER A N 1
ATOM 1383 C CA . SER A 1 181 ? -1.450 10.010 24.005 1.00 88.12 181 SER A CA 1
ATOM 1384 C C . SER A 1 181 ? -1.619 10.018 22.488 1.00 88.12 181 SER A C 1
ATOM 1386 O O . SER A 1 181 ? -0.964 10.809 21.811 1.00 88.12 181 SER A O 1
ATOM 1388 N N . THR A 1 182 ? -2.416 9.124 21.899 1.00 90.75 182 THR A N 1
ATOM 1389 C CA . THR A 1 182 ? -2.494 8.988 20.435 1.00 90.75 182 THR A CA 1
ATOM 1390 C C . THR A 1 182 ? -3.830 8.401 20.008 1.00 90.75 182 THR A C 1
ATOM 1392 O O . THR A 1 182 ? -4.291 7.448 20.611 1.00 90.75 182 THR A O 1
ATOM 1395 N N . SER A 1 183 ? -4.452 8.907 18.949 1.00 93.12 183 SER A N 1
ATOM 1396 C CA . SER A 1 183 ? -5.704 8.346 18.418 1.00 93.12 183 SER A CA 1
ATOM 1397 C C . SER A 1 183 ? -5.704 8.320 16.899 1.00 93.12 183 SER A C 1
ATOM 1399 O O . SER A 1 183 ? -5.080 9.176 16.272 1.00 93.12 183 SER A O 1
ATOM 1401 N N . LEU A 1 184 ? -6.390 7.341 16.313 1.00 94.75 184 LEU A N 1
ATOM 1402 C CA . LEU A 1 184 ? -6.555 7.196 14.873 1.00 94.75 184 LEU A CA 1
ATOM 1403 C C . LEU A 1 184 ? -8.023 7.369 14.480 1.00 94.75 184 LEU A C 1
ATOM 1405 O O . LEU A 1 184 ? -8.925 6.796 15.092 1.00 94.75 184 LEU A O 1
ATOM 1409 N N . HIS A 1 185 ? -8.241 8.131 13.412 1.00 93.75 185 HIS A N 1
ATOM 1410 C CA . HIS A 1 185 ? -9.547 8.409 12.831 1.00 93.75 185 HIS A CA 1
ATOM 1411 C C . HIS A 1 185 ? -9.546 8.099 11.333 1.00 93.75 185 HIS A C 1
ATOM 1413 O O . HIS A 1 185 ? -8.739 8.653 10.587 1.00 93.75 185 HIS A O 1
ATOM 1419 N N . TRP A 1 186 ? -10.479 7.258 10.890 1.00 95.19 186 TRP A N 1
ATOM 1420 C CA . TRP A 1 186 ? -10.799 7.071 9.473 1.00 95.19 186 TRP A CA 1
ATOM 1421 C C . TRP A 1 186 ? -11.624 8.271 8.998 1.00 95.19 186 TRP A C 1
ATOM 1423 O O . TRP A 1 186 ? -12.607 8.623 9.650 1.00 95.19 186 TRP A O 1
ATOM 1433 N N . LEU A 1 187 ? -11.204 8.940 7.925 1.00 92.62 187 LEU A N 1
ATOM 1434 C CA . LEU A 1 187 ? -11.832 10.181 7.463 1.00 92.62 187 LEU A CA 1
ATOM 1435 C C . LEU A 1 187 ? -12.726 9.958 6.250 1.00 92.62 187 LEU A C 1
ATOM 1437 O O . LEU A 1 187 ? -13.884 10.365 6.271 1.00 92.62 187 LEU A O 1
ATOM 1441 N N . ASP A 1 188 ? -12.179 9.353 5.199 1.00 95.25 188 ASP A N 1
ATOM 1442 C CA . ASP A 1 188 ? -12.870 9.201 3.921 1.00 95.25 188 ASP A CA 1
ATOM 1443 C C . ASP A 1 188 ? -12.299 8.027 3.124 1.00 95.25 188 ASP A C 1
ATOM 1445 O O . ASP A 1 188 ? -11.168 7.588 3.357 1.00 95.25 188 ASP A O 1
ATOM 1449 N N . THR A 1 189 ? -13.067 7.559 2.144 1.00 96.75 189 THR A N 1
ATOM 1450 C CA . THR A 1 189 ? -12.604 6.591 1.153 1.00 96.75 189 THR A CA 1
ATOM 1451 C C . THR A 1 189 ? -13.013 7.012 -0.244 1.00 96.75 189 THR A C 1
ATOM 1453 O O . THR A 1 189 ? -14.142 7.437 -0.496 1.00 96.75 189 THR A O 1
ATOM 1456 N N . GLN A 1 190 ? -12.087 6.876 -1.187 1.00 93.50 190 GLN A N 1
ATOM 1457 C CA . GLN A 1 190 ? -12.291 7.318 -2.561 1.00 93.50 190 GLN A CA 1
ATOM 1458 C C . GLN A 1 190 ? -11.797 6.268 -3.545 1.00 93.50 190 GLN A C 1
ATOM 1460 O O . GLN A 1 190 ? -10.878 5.506 -3.257 1.00 93.50 190 GLN A O 1
ATOM 1465 N N . GLN A 1 191 ? -12.420 6.224 -4.721 1.00 90.06 191 GLN A N 1
ATOM 1466 C CA . GLN A 1 191 ? -11.917 5.423 -5.830 1.00 90.06 191 GLN A CA 1
ATOM 1467 C C . GLN A 1 191 ? -10.910 6.253 -6.628 1.00 90.06 191 GLN A C 1
ATOM 1469 O O . GLN A 1 191 ? -11.251 7.321 -7.142 1.00 90.06 191 GLN A O 1
ATOM 1474 N N . GLY A 1 192 ? -9.685 5.746 -6.724 1.00 77.75 192 GLY A N 1
ATOM 1475 C CA . GLY A 1 192 ? -8.611 6.333 -7.508 1.00 77.75 192 GLY A CA 1
ATOM 1476 C C . GLY A 1 192 ? -8.797 6.137 -9.020 1.00 77.75 192 GLY A C 1
ATOM 1477 O O . GLY A 1 192 ? -9.650 5.363 -9.465 1.00 77.75 192 GLY A O 1
ATOM 1478 N N . PRO A 1 193 ? -7.982 6.820 -9.844 1.00 66.56 193 PRO A N 1
ATOM 1479 C CA . PRO A 1 193 ? -8.043 6.723 -11.305 1.00 66.56 193 PRO A CA 1
ATOM 1480 C C . PRO A 1 193 ? -7.610 5.354 -11.856 1.00 66.56 193 PRO A C 1
ATOM 1482 O O . PRO A 1 193 ? -7.840 5.074 -13.030 1.00 66.56 193 PRO A O 1
ATOM 1485 N N . ASP A 1 194 ? -6.960 4.523 -11.040 1.00 68.44 194 ASP A N 1
ATOM 1486 C CA . ASP A 1 194 ? -6.554 3.148 -11.349 1.00 68.44 194 ASP A CA 1
ATOM 1487 C C . ASP A 1 194 ? -7.555 2.101 -10.829 1.00 68.44 194 ASP A C 1
ATOM 1489 O O . ASP A 1 194 ? -7.236 0.913 -10.793 1.00 68.44 194 ASP A O 1
ATOM 1493 N N . ASP A 1 195 ? -8.748 2.539 -10.414 1.00 75.38 195 ASP A N 1
ATOM 1494 C CA . ASP A 1 195 ? -9.791 1.739 -9.772 1.00 75.38 195 ASP A CA 1
ATOM 1495 C C . ASP A 1 195 ? -9.412 1.150 -8.399 1.00 75.38 195 ASP A C 1
ATOM 1497 O O . ASP A 1 195 ? -10.158 0.318 -7.870 1.00 75.38 195 ASP A O 1
ATOM 1501 N N . ALA A 1 196 ? -8.298 1.564 -7.783 1.00 81.69 196 ALA A N 1
ATOM 1502 C CA . ALA A 1 196 ? -8.017 1.247 -6.384 1.00 81.69 196 ALA A CA 1
ATOM 1503 C C . ALA A 1 196 ? -8.963 2.020 -5.451 1.00 81.69 196 ALA A C 1
ATOM 1505 O O . ALA A 1 196 ? -9.478 3.078 -5.815 1.00 81.69 196 ALA A O 1
ATOM 1506 N N . LEU A 1 197 ? -9.197 1.501 -4.242 1.00 89.50 197 LEU A N 1
ATOM 1507 C CA . LEU A 1 197 ? -9.855 2.272 -3.185 1.00 89.50 197 LEU A CA 1
ATOM 1508 C C . LEU A 1 197 ? -8.794 2.784 -2.211 1.00 89.50 197 LEU A C 1
ATOM 1510 O O . LEU A 1 197 ? -8.082 1.990 -1.586 1.00 89.50 197 LEU A O 1
ATOM 1514 N N . ALA A 1 198 ? -8.719 4.104 -2.099 1.00 89.38 198 ALA A N 1
ATOM 1515 C CA . ALA A 1 198 ? -7.879 4.812 -1.154 1.00 89.38 198 ALA A CA 1
ATOM 1516 C C . ALA A 1 198 ? -8.647 5.081 0.146 1.00 89.38 198 ALA A C 1
ATOM 1518 O O . ALA A 1 198 ? -9.856 5.326 0.127 1.00 89.38 198 ALA A O 1
ATOM 1519 N N . ILE A 1 199 ? -7.935 5.038 1.269 1.00 96.19 199 ILE A N 1
ATOM 1520 C CA . ILE A 1 199 ? -8.415 5.384 2.605 1.00 96.19 199 ILE A CA 1
ATOM 1521 C C . ILE A 1 199 ? -7.629 6.601 3.078 1.00 96.19 199 ILE A C 1
ATOM 1523 O O . ILE A 1 199 ? -6.401 6.550 3.174 1.00 96.19 199 ILE A O 1
ATOM 1527 N N . THR A 1 200 ? -8.334 7.666 3.439 1.00 95.06 200 THR A N 1
ATOM 1528 C CA . THR A 1 200 ? -7.749 8.806 4.140 1.00 95.06 200 THR A CA 1
ATOM 1529 C C . THR A 1 200 ? -7.981 8.633 5.629 1.00 95.06 200 THR A C 1
ATOM 1531 O O . THR A 1 200 ? -9.112 8.452 6.085 1.00 95.06 200 THR A O 1
ATOM 1534 N N . PHE A 1 201 ? -6.911 8.699 6.410 1.00 94.88 201 PHE A N 1
ATOM 1535 C CA . PHE A 1 201 ? -6.976 8.602 7.861 1.00 94.88 201 PHE A CA 1
ATOM 1536 C C . PHE A 1 201 ? -6.059 9.624 8.521 1.00 94.88 201 PHE A C 1
ATOM 1538 O O . PHE A 1 201 ? -5.151 10.190 7.911 1.00 94.88 201 PHE A O 1
ATOM 1545 N N . ARG A 1 202 ? -6.310 9.861 9.804 1.00 94.81 202 ARG A N 1
ATOM 1546 C CA . ARG A 1 202 ? -5.593 10.836 10.613 1.00 94.81 202 ARG A CA 1
ATOM 1547 C C . ARG A 1 202 ? -5.178 10.230 11.935 1.00 94.81 202 ARG A C 1
ATOM 1549 O O . ARG A 1 202 ? -6.001 9.634 12.622 1.00 94.81 202 ARG A O 1
ATOM 1556 N N . VAL A 1 203 ? -3.930 10.465 12.315 1.00 93.56 203 VAL A N 1
ATOM 1557 C CA . VAL A 1 203 ? -3.402 10.168 13.644 1.00 93.56 203 VAL A CA 1
ATOM 1558 C C . VAL A 1 203 ? -3.192 11.480 14.395 1.00 93.56 203 VAL A C 1
ATOM 1560 O O . VAL A 1 203 ? -2.520 12.384 13.900 1.00 93.56 203 VAL A O 1
ATOM 1563 N N . ILE A 1 204 ? -3.793 11.602 15.576 1.00 93.81 204 ILE A N 1
ATOM 1564 C CA . ILE A 1 204 ? -3.671 12.766 16.462 1.00 93.81 204 ILE A CA 1
ATOM 1565 C C . ILE A 1 204 ? -2.814 12.365 17.654 1.00 93.81 204 ILE A C 1
ATOM 1567 O O . ILE A 1 204 ? -3.125 11.378 18.320 1.00 93.81 204 ILE A O 1
ATOM 1571 N N . ILE A 1 205 ? -1.762 13.133 17.934 1.00 91.94 205 ILE A N 1
ATOM 1572 C CA . ILE A 1 205 ? -0.843 12.908 19.053 1.00 91.94 205 ILE A CA 1
ATOM 1573 C C . ILE A 1 205 ? -1.094 13.978 20.113 1.00 91.94 205 ILE A C 1
ATOM 1575 O O . ILE A 1 205 ? -1.124 15.173 19.808 1.00 91.94 205 ILE A O 1
ATOM 1579 N N . TYR A 1 206 ? -1.244 13.548 21.361 1.00 92.38 206 TYR A N 1
ATOM 1580 C CA . TYR A 1 206 ? -1.484 14.396 22.520 1.00 92.38 206 TYR A CA 1
ATOM 1581 C C . TYR A 1 206 ? -0.250 14.462 23.426 1.00 92.38 206 TYR A C 1
ATOM 1583 O O . TYR A 1 206 ? 0.456 13.473 23.615 1.00 92.38 206 TYR A O 1
ATOM 1591 N N . GLU A 1 207 ? -0.026 15.627 24.026 1.00 92.00 207 GLU A N 1
ATOM 1592 C CA . GLU A 1 207 ? 0.972 15.875 25.068 1.00 92.00 207 GLU A CA 1
ATOM 1593 C C . GLU A 1 207 ? 0.315 16.747 26.146 1.00 92.00 207 GLU A C 1
ATOM 1595 O O . GLU A 1 207 ? -0.289 17.775 25.837 1.00 92.00 207 GLU A O 1
ATOM 1600 N N . ASP A 1 208 ? 0.338 16.286 27.400 1.00 89.25 208 ASP A N 1
ATOM 1601 C CA . ASP A 1 208 ? -0.315 16.943 28.545 1.00 89.25 208 ASP A CA 1
ATOM 1602 C C . ASP A 1 208 ? -1.793 17.322 28.302 1.00 89.25 208 ASP A C 1
ATOM 1604 O O . ASP A 1 208 ? -2.275 18.387 28.696 1.00 89.25 208 ASP A O 1
ATOM 1608 N N . GLY A 1 209 ? -2.532 16.443 27.616 1.00 83.88 209 GLY A N 1
ATOM 1609 C CA . GLY A 1 209 ? -3.952 16.635 27.298 1.00 83.88 209 GLY A CA 1
ATOM 1610 C C . GLY A 1 209 ? -4.231 17.658 26.190 1.00 83.88 209 GLY A C 1
ATOM 1611 O O . GLY A 1 209 ? -5.394 17.934 25.899 1.00 83.88 209 GLY A O 1
ATOM 1612 N N . SER A 1 210 ? -3.192 18.206 25.555 1.00 88.62 210 SER A N 1
ATOM 1613 C CA . SER A 1 210 ? -3.297 19.100 24.398 1.00 88.62 210 SER A CA 1
ATOM 1614 C C . SER A 1 210 ? -2.848 18.392 23.125 1.00 88.62 210 SER A C 1
ATOM 1616 O O . SER A 1 210 ? -1.999 17.506 23.166 1.00 88.62 210 SER A O 1
ATOM 1618 N N . ILE A 1 211 ? -3.407 18.780 21.977 1.00 93.06 211 ILE A N 1
ATOM 1619 C CA . ILE A 1 211 ? -2.956 18.263 20.680 1.00 93.06 211 ILE A CA 1
ATOM 1620 C C . ILE A 1 211 ? -1.547 18.795 20.417 1.00 93.06 211 ILE A C 1
ATOM 1622 O O . ILE A 1 211 ? -1.348 20.005 20.312 1.00 93.06 211 ILE A O 1
ATOM 1626 N N . ARG A 1 212 ? -0.588 17.879 20.301 1.00 94.19 212 ARG A N 1
ATOM 1627 C CA . ARG A 1 212 ? 0.793 18.161 19.915 1.00 94.19 212 ARG A CA 1
ATOM 1628 C C . ARG A 1 212 ? 0.949 18.135 18.399 1.00 94.19 212 ARG A C 1
ATOM 1630 O O . ARG A 1 212 ? 1.588 19.023 17.845 1.00 94.19 212 ARG A O 1
ATOM 1637 N N . ASP A 1 213 ? 0.393 17.112 17.750 1.00 91.50 213 ASP A N 1
ATOM 1638 C CA . ASP A 1 213 ? 0.566 16.888 16.314 1.00 91.50 213 ASP A CA 1
ATOM 1639 C C . ASP A 1 213 ? -0.666 16.228 15.679 1.00 91.50 213 ASP A C 1
ATOM 1641 O O . ASP A 1 213 ? -1.438 15.534 16.349 1.00 91.50 213 ASP A O 1
ATOM 1645 N N . VAL A 1 214 ? -0.844 16.454 14.378 1.00 93.00 214 VAL A N 1
ATOM 1646 C CA . VAL A 1 214 ? -1.918 15.889 13.558 1.00 93.00 214 VAL A CA 1
ATOM 1647 C C . VAL A 1 214 ? -1.334 15.453 12.221 1.00 93.00 214 VAL A C 1
ATOM 1649 O O . VAL A 1 214 ? -0.967 16.281 11.389 1.00 93.00 214 VAL A O 1
ATOM 1652 N N . LEU A 1 215 ? -1.296 14.143 11.998 1.00 89.44 215 LEU A N 1
ATOM 1653 C CA . LEU A 1 215 ? -0.716 13.535 10.807 1.00 89.44 215 LEU A CA 1
ATOM 1654 C C . LEU A 1 215 ? -1.818 12.890 9.973 1.00 89.44 215 LEU A C 1
ATOM 1656 O O . LEU A 1 215 ? -2.442 11.922 10.401 1.00 89.44 215 LEU A O 1
ATOM 1660 N N . GLU A 1 216 ? -2.052 13.427 8.781 1.00 91.88 216 GLU A N 1
ATOM 1661 C CA . GLU A 1 216 ? -3.016 12.893 7.818 1.00 91.88 216 GLU A CA 1
ATOM 1662 C C . GLU A 1 216 ? -2.295 12.132 6.704 1.00 91.88 216 GLU A C 1
ATOM 1664 O O . GLU A 1 216 ? -1.242 12.562 6.218 1.00 91.88 216 GLU A O 1
ATOM 1669 N N . ARG A 1 217 ? -2.846 10.980 6.322 1.00 86.81 217 ARG A N 1
ATOM 1670 C CA . ARG A 1 217 ? -2.305 10.119 5.272 1.00 86.81 217 ARG A CA 1
ATOM 1671 C C . ARG A 1 217 ? -3.417 9.600 4.381 1.00 86.81 217 ARG A C 1
ATOM 1673 O O . ARG A 1 217 ? -4.473 9.197 4.860 1.00 86.81 217 ARG A O 1
ATOM 1680 N N . GLU A 1 218 ? -3.112 9.574 3.094 1.00 85.00 218 GLU A N 1
ATOM 1681 C CA . GLU A 1 218 ? -3.835 8.805 2.093 1.00 85.00 218 GLU A CA 1
ATOM 1682 C C . GLU A 1 218 ? -3.115 7.467 1.905 1.00 85.00 218 GLU A C 1
ATOM 1684 O O . GLU A 1 218 ? -1.881 7.406 1.915 1.00 85.00 218 GLU A O 1
ATOM 1689 N N . TRP A 1 219 ? -3.885 6.393 1.781 1.00 85.44 219 TRP A N 1
ATOM 1690 C CA . TRP A 1 219 ? -3.378 5.037 1.640 1.00 85.44 219 TRP A CA 1
ATOM 1691 C C . TRP A 1 219 ? -4.185 4.274 0.593 1.00 85.44 219 TRP A C 1
ATOM 1693 O O . TRP A 1 219 ? -5.373 4.031 0.797 1.00 85.44 219 TRP A O 1
ATOM 1703 N N . ASP A 1 220 ? -3.532 3.839 -0.489 1.00 80.00 220 ASP A N 1
ATOM 1704 C CA . ASP A 1 220 ? -4.100 2.984 -1.548 1.00 80.0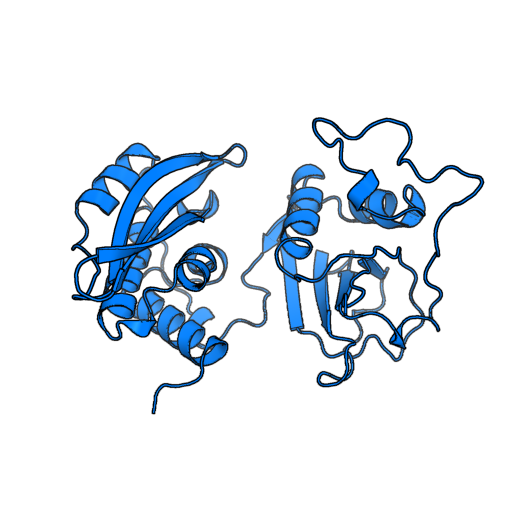0 220 ASP A CA 1
ATOM 1705 C C . ASP A 1 220 ? -4.318 1.537 -1.064 1.00 80.00 220 ASP A C 1
ATOM 1707 O O . ASP A 1 220 ? -3.749 0.574 -1.589 1.00 80.00 220 ASP A O 1
ATOM 1711 N N . ALA A 1 221 ? -5.127 1.390 -0.018 1.00 84.31 221 ALA A N 1
ATOM 1712 C CA . ALA A 1 221 ? -5.259 0.174 0.768 1.00 84.31 221 ALA A CA 1
ATOM 1713 C C . ALA A 1 221 ? -5.812 -1.007 -0.036 1.00 84.31 221 ALA A C 1
ATOM 1715 O O . ALA A 1 221 ? -5.396 -2.148 0.173 1.00 84.31 221 ALA A O 1
ATOM 1716 N N . VAL A 1 222 ? -6.765 -0.755 -0.944 1.00 89.50 222 VAL A N 1
ATOM 1717 C CA . VAL A 1 222 ? -7.483 -1.820 -1.654 1.00 89.50 222 VAL A CA 1
ATOM 1718 C C . VAL A 1 222 ? -7.151 -1.787 -3.146 1.00 89.50 222 VAL A C 1
ATOM 1720 O O . VAL A 1 222 ? -7.702 -0.965 -3.883 1.00 89.50 222 VAL A O 1
ATOM 1723 N N . PRO A 1 223 ? -6.299 -2.701 -3.643 1.00 83.62 223 PRO A N 1
ATOM 1724 C CA . PRO A 1 223 ? -6.038 -2.804 -5.073 1.00 83.62 223 PRO A CA 1
ATOM 1725 C C . PRO A 1 223 ? -7.282 -3.265 -5.849 1.00 83.62 223 PRO A C 1
ATOM 1727 O O . PRO A 1 223 ? -8.085 -4.032 -5.304 1.00 83.62 223 PRO A O 1
ATOM 1730 N N . PRO A 1 224 ? -7.385 -2.954 -7.158 1.00 80.88 224 PRO A N 1
ATOM 1731 C CA . PRO A 1 224 ? -8.467 -3.454 -8.012 1.00 80.88 224 PRO A CA 1
ATOM 1732 C C . PRO A 1 224 ? -8.621 -4.979 -7.959 1.00 80.88 224 PRO A C 1
ATOM 1734 O O . PRO A 1 224 ? -9.730 -5.503 -7.986 1.00 80.88 224 PRO A O 1
ATOM 1737 N N . SER A 1 225 ? -7.509 -5.704 -7.809 1.00 79.94 225 SER A N 1
ATOM 1738 C CA . SER A 1 225 ? -7.490 -7.167 -7.717 1.00 79.94 225 SER A CA 1
ATOM 1739 C C . SER A 1 225 ? -8.117 -7.734 -6.437 1.00 79.94 225 SER A C 1
ATOM 1741 O O . SER A 1 225 ? -8.497 -8.902 -6.440 1.00 79.94 225 SER A O 1
ATOM 1743 N N . ALA A 1 226 ? -8.235 -6.951 -5.359 1.00 87.88 226 ALA A N 1
ATOM 1744 C CA . ALA A 1 226 ? -8.852 -7.384 -4.102 1.00 87.88 226 ALA A CA 1
ATOM 1745 C C . ALA A 1 226 ? -10.338 -7.000 -4.000 1.00 87.88 226 ALA A C 1
ATOM 1747 O O . ALA A 1 226 ? -11.062 -7.593 -3.203 1.00 87.88 226 ALA A O 1
ATOM 1748 N N . ARG A 1 227 ? -10.820 -6.054 -4.820 1.00 90.94 227 ARG A N 1
ATOM 1749 C CA . ARG A 1 227 ? -12.225 -5.604 -4.808 1.00 90.94 227 ARG A CA 1
ATOM 1750 C C . ARG A 1 227 ? -13.247 -6.728 -5.046 1.00 90.94 227 ARG A C 1
ATOM 1752 O O . ARG A 1 227 ? -14.297 -6.680 -4.408 1.00 90.94 227 ARG A O 1
ATOM 1759 N N . PRO A 1 228 ? -12.985 -7.750 -5.889 1.00 92.06 228 PRO A N 1
ATOM 1760 C CA . PRO A 1 228 ? -13.883 -8.899 -6.043 1.00 92.06 228 PRO A CA 1
ATOM 1761 C C . PRO A 1 228 ? -13.930 -9.846 -4.831 1.00 92.06 228 PRO A C 1
ATOM 1763 O O . PRO A 1 228 ? -14.749 -10.764 -4.822 1.00 92.06 228 PRO A O 1
ATOM 1766 N N . GLU A 1 229 ? -13.068 -9.655 -3.826 1.00 96.38 229 GLU A N 1
ATOM 1767 C CA . GLU A 1 229 ? -13.019 -10.438 -2.585 1.00 96.38 229 GLU A CA 1
ATOM 1768 C C . GLU A 1 229 ? -13.310 -9.544 -1.353 1.00 96.38 229 GLU A C 1
ATOM 1770 O O . GLU A 1 229 ? -12.428 -9.321 -0.522 1.00 96.38 229 GLU A O 1
ATOM 1775 N N . PRO A 1 230 ? -14.535 -9.008 -1.190 1.00 96.94 230 PRO A N 1
ATOM 1776 C CA . PRO A 1 230 ? -14.872 -8.066 -0.113 1.00 96.94 230 PRO A CA 1
ATOM 1777 C C . PRO A 1 230 ? -14.526 -8.583 1.296 1.00 96.94 230 PRO A C 1
ATOM 1779 O O . PRO A 1 230 ? -13.962 -7.853 2.109 1.00 96.94 230 PRO A O 1
ATOM 1782 N N . GLU A 1 231 ? -14.789 -9.862 1.576 1.00 97.62 231 GLU A N 1
ATOM 1783 C CA . GLU A 1 231 ? -14.471 -10.482 2.873 1.00 97.62 231 GLU A CA 1
ATOM 1784 C C . GLU A 1 231 ? -12.961 -10.556 3.140 1.00 97.62 231 GLU A C 1
ATOM 1786 O O . GLU A 1 231 ? -12.519 -10.416 4.278 1.00 97.62 231 GLU A O 1
ATOM 1791 N N . ARG A 1 232 ? -12.137 -10.709 2.095 1.00 97.06 232 ARG A N 1
ATOM 1792 C CA . ARG A 1 232 ? -10.673 -10.661 2.220 1.00 97.06 232 ARG A CA 1
ATOM 1793 C C . ARG A 1 232 ? -10.208 -9.273 2.658 1.00 97.06 232 ARG A C 1
ATOM 1795 O O . ARG A 1 232 ? -9.352 -9.173 3.533 1.00 97.06 232 ARG A O 1
ATOM 1802 N N . VAL A 1 233 ? -10.779 -8.218 2.075 1.00 97.69 233 VAL A N 1
ATOM 1803 C CA . VAL A 1 233 ? -10.483 -6.826 2.456 1.00 97.69 233 VAL A CA 1
ATOM 1804 C C . VAL A 1 233 ? -10.903 -6.568 3.901 1.00 97.69 233 VAL A C 1
ATOM 1806 O O . VAL A 1 233 ? -10.119 -6.036 4.684 1.00 97.69 233 VAL A O 1
ATOM 1809 N N . ARG A 1 234 ? -12.105 -7.010 4.283 1.00 97.62 234 ARG A N 1
ATOM 1810 C CA . ARG A 1 234 ? -12.601 -6.888 5.655 1.00 97.62 234 ARG A CA 1
ATOM 1811 C C . ARG A 1 234 ? -11.689 -7.589 6.662 1.00 97.62 234 ARG A C 1
ATOM 1813 O O . ARG A 1 234 ? -11.265 -6.970 7.634 1.00 97.62 234 ARG A O 1
ATOM 1820 N N . ASN A 1 235 ? -11.334 -8.846 6.400 1.00 98.12 235 ASN A N 1
ATOM 1821 C CA . ASN A 1 235 ? -10.432 -9.624 7.250 1.00 98.12 235 ASN A CA 1
ATOM 1822 C C . ASN A 1 235 ? -9.071 -8.944 7.434 1.00 98.12 235 ASN A C 1
ATOM 1824 O O . ASN A 1 235 ? -8.499 -9.010 8.520 1.00 98.12 235 ASN A O 1
ATOM 1828 N N . PHE A 1 236 ? -8.552 -8.296 6.391 1.00 97.81 236 PHE A N 1
ATOM 1829 C CA . PHE A 1 236 ? -7.311 -7.532 6.470 1.00 97.81 236 PHE A CA 1
ATOM 1830 C C . PHE A 1 236 ? -7.439 -6.304 7.381 1.00 97.81 236 PHE A C 1
ATOM 1832 O O . PHE A 1 236 ? -6.600 -6.118 8.260 1.00 97.81 236 PHE A O 1
ATOM 1839 N N . LEU A 1 237 ? -8.491 -5.495 7.218 1.00 97.56 237 LEU A N 1
ATOM 1840 C CA . LEU A 1 237 ? -8.716 -4.307 8.053 1.00 97.56 237 LEU A CA 1
ATOM 1841 C C . LEU A 1 237 ? -8.927 -4.678 9.524 1.00 97.56 237 LEU A C 1
ATOM 1843 O O . LEU A 1 237 ? -8.360 -4.051 10.415 1.00 97.56 237 LEU A O 1
ATOM 1847 N N . GLU A 1 238 ? -9.696 -5.733 9.785 1.00 97.44 238 GLU A N 1
ATOM 1848 C CA . GLU A 1 238 ? -9.900 -6.240 11.141 1.00 97.44 238 GLU A CA 1
ATOM 1849 C C . GLU A 1 238 ? -8.598 -6.791 11.751 1.00 97.44 238 GLU A C 1
ATOM 1851 O O . GLU A 1 238 ? -8.323 -6.561 12.927 1.00 97.44 238 GLU A O 1
ATOM 1856 N N . ALA A 1 239 ? -7.757 -7.462 10.957 1.00 97.69 239 ALA A N 1
ATOM 1857 C CA . ALA A 1 239 ? -6.436 -7.901 11.404 1.00 97.69 239 ALA A CA 1
ATOM 1858 C C . ALA A 1 239 ? -5.495 -6.723 11.704 1.00 97.69 239 ALA A C 1
ATOM 1860 O O . ALA A 1 239 ? -4.729 -6.786 12.664 1.00 97.69 239 ALA A O 1
ATOM 1861 N N . LEU A 1 240 ? -5.550 -5.648 10.911 1.00 96.19 240 LEU A N 1
ATOM 1862 C CA . LEU A 1 240 ? -4.794 -4.422 11.171 1.00 96.19 240 LEU A CA 1
ATOM 1863 C C . LEU A 1 240 ? -5.203 -3.803 12.507 1.00 96.19 240 LEU A C 1
ATOM 1865 O O . LEU A 1 240 ? -4.336 -3.489 13.319 1.00 96.19 240 LEU A O 1
ATOM 1869 N N . VAL A 1 241 ? -6.508 -3.688 12.755 1.00 95.44 241 VAL A N 1
ATOM 1870 C CA . VAL A 1 241 ? -7.054 -3.211 14.031 1.00 95.44 241 VAL A CA 1
ATOM 1871 C C . VAL A 1 241 ? -6.537 -4.048 15.200 1.00 95.44 241 VAL A C 1
ATOM 1873 O O . VAL A 1 241 ? -6.061 -3.474 16.181 1.00 95.44 241 VAL A O 1
ATOM 1876 N N . ASP A 1 242 ? -6.577 -5.380 15.097 1.00 95.31 242 ASP A N 1
ATOM 1877 C CA . ASP A 1 242 ? -6.066 -6.270 16.146 1.00 95.31 242 ASP A CA 1
ATOM 1878 C C . ASP A 1 242 ? -4.580 -6.017 16.419 1.00 95.31 242 ASP A C 1
ATOM 1880 O O . ASP A 1 242 ? -4.182 -5.780 17.558 1.00 95.31 242 ASP A O 1
ATOM 1884 N N . VAL A 1 243 ? -3.757 -6.021 15.366 1.00 95.06 243 VAL A N 1
ATOM 1885 C CA . VAL A 1 243 ? -2.299 -5.887 15.483 1.00 95.06 243 VAL A CA 1
ATOM 1886 C C . VAL A 1 243 ? -1.903 -4.516 16.018 1.00 95.06 243 VAL A C 1
ATOM 1888 O O . VAL A 1 243 ? -0.984 -4.433 16.831 1.00 95.06 243 VAL A O 1
ATOM 1891 N N . VAL A 1 244 ? -2.580 -3.446 15.605 1.00 92.69 244 VAL A N 1
ATOM 1892 C CA . VAL A 1 244 ? -2.318 -2.095 16.116 1.00 92.69 244 VAL A CA 1
ATOM 1893 C C . VAL A 1 244 ? -2.751 -1.965 17.579 1.00 92.69 244 VAL A C 1
ATOM 1895 O O . VAL A 1 244 ? -2.048 -1.341 18.369 1.00 92.69 244 VAL A O 1
ATOM 1898 N N . SER A 1 245 ? -3.856 -2.605 17.971 1.00 91.69 245 SER A N 1
ATOM 1899 C CA . SER A 1 245 ? -4.355 -2.572 19.355 1.00 91.69 245 SER A CA 1
ATOM 1900 C C . SER A 1 245 ? -3.451 -3.307 20.354 1.00 91.69 245 SER A C 1
ATOM 1902 O O . SER A 1 245 ? -3.512 -3.028 21.549 1.00 91.69 245 SER A O 1
ATOM 1904 N N . GLU A 1 246 ? -2.618 -4.245 19.894 1.00 92.25 246 GLU A N 1
ATOM 1905 C CA . GLU A 1 246 ? -1.686 -4.999 20.747 1.00 92.25 246 GLU A CA 1
ATOM 1906 C C . GLU A 1 246 ? -0.550 -4.142 21.327 1.00 92.25 246 GLU A C 1
ATOM 1908 O O . GLU A 1 246 ? -0.059 -4.437 22.417 1.00 92.25 246 GLU A O 1
ATOM 1913 N N . ASP A 1 247 ? -0.098 -3.115 20.603 1.00 87.19 247 ASP A N 1
ATOM 1914 C CA . ASP A 1 247 ? 1.015 -2.257 21.016 1.00 87.19 247 ASP A CA 1
ATOM 1915 C C . ASP A 1 247 ? 0.783 -0.824 20.516 1.00 87.19 247 ASP A C 1
ATOM 1917 O O . ASP A 1 247 ? 0.860 -0.587 19.311 1.00 87.19 247 ASP A O 1
ATOM 1921 N N . PRO A 1 248 ? 0.571 0.154 21.415 1.00 81.56 248 PRO A N 1
ATOM 1922 C CA . PRO A 1 248 ? 0.363 1.556 21.056 1.00 81.56 248 PRO A CA 1
ATOM 1923 C C . PRO A 1 248 ? 1.418 2.161 20.134 1.00 81.56 248 PRO A C 1
ATOM 1925 O O . PRO A 1 248 ? 1.112 3.079 19.379 1.00 81.56 248 PRO A O 1
ATOM 1928 N N . ARG A 1 249 ? 2.658 1.655 20.166 1.00 83.75 249 ARG A N 1
ATOM 1929 C CA . ARG A 1 249 ? 3.729 2.122 19.273 1.00 83.75 249 ARG A CA 1
ATOM 1930 C C . ARG A 1 249 ? 3.415 1.854 17.801 1.00 83.75 249 ARG A C 1
ATOM 1932 O O . ARG A 1 249 ? 3.994 2.505 16.943 1.00 83.75 249 ARG A O 1
ATOM 1939 N N . ARG A 1 250 ? 2.492 0.928 17.514 1.00 87.00 250 ARG A N 1
ATOM 1940 C CA . ARG A 1 250 ? 2.027 0.569 16.168 1.00 87.00 250 ARG A CA 1
ATOM 1941 C C . ARG A 1 250 ? 1.027 1.556 15.577 1.00 87.00 250 ARG A C 1
ATOM 1943 O O . ARG A 1 250 ? 0.700 1.432 14.400 1.00 87.00 250 ARG A O 1
ATOM 1950 N N . LEU A 1 251 ? 0.574 2.552 16.344 1.00 88.56 251 LEU A N 1
ATOM 1951 C CA . LEU A 1 251 ? -0.182 3.701 15.831 1.00 88.56 251 LEU A CA 1
ATOM 1952 C C . LEU A 1 251 ? 0.733 4.685 15.085 1.00 88.56 251 LEU A C 1
ATOM 1954 O O . LEU A 1 251 ? 0.748 5.883 15.359 1.00 88.56 251 LEU A O 1
ATOM 1958 N N . ASP A 1 252 ? 1.503 4.164 14.134 1.00 86.31 252 ASP A N 1
ATOM 1959 C CA . ASP A 1 252 ? 2.389 4.940 13.281 1.00 86.31 252 ASP A CA 1
ATOM 1960 C C . ASP A 1 252 ? 1.728 5.145 11.903 1.00 86.31 252 ASP A C 1
ATOM 1962 O O . ASP A 1 252 ? 1.466 4.171 11.186 1.00 86.31 252 ASP A O 1
ATOM 1966 N N . PRO A 1 253 ? 1.434 6.395 11.499 1.00 84.56 253 PRO A N 1
ATOM 1967 C CA . PRO A 1 253 ? 0.729 6.660 10.249 1.00 84.56 253 PRO A CA 1
ATOM 1968 C C . PRO A 1 253 ? 1.543 6.287 9.004 1.00 84.56 253 PRO A C 1
ATOM 1970 O O . PRO A 1 253 ? 0.958 5.965 7.969 1.00 84.56 253 PRO A O 1
ATOM 1973 N N . PHE A 1 254 ? 2.876 6.313 9.073 1.00 79.12 254 PHE A N 1
ATOM 1974 C CA . PHE A 1 254 ? 3.727 5.905 7.956 1.00 79.12 254 PHE A CA 1
ATOM 1975 C C . PHE A 1 254 ? 3.727 4.389 7.805 1.00 79.12 254 PHE A C 1
ATOM 1977 O O . PHE A 1 254 ? 3.594 3.891 6.692 1.00 79.12 254 PHE A O 1
ATOM 1984 N N . TRP A 1 255 ? 3.814 3.649 8.909 1.00 84.31 255 TRP A N 1
ATOM 1985 C CA . TRP A 1 255 ? 3.759 2.194 8.869 1.00 84.31 255 TRP A CA 1
ATOM 1986 C C . TRP A 1 255 ? 2.394 1.692 8.396 1.00 84.31 255 TRP A C 1
ATOM 1988 O O . TRP A 1 255 ? 2.341 0.809 7.542 1.00 84.31 255 TRP A O 1
ATOM 1998 N N . ILE A 1 256 ? 1.293 2.276 8.886 1.00 85.19 256 ILE A N 1
ATOM 1999 C CA . ILE A 1 256 ? -0.066 1.902 8.461 1.00 85.19 256 ILE A CA 1
ATOM 2000 C C . ILE A 1 256 ? -0.244 2.125 6.953 1.00 85.19 256 ILE A C 1
ATOM 2002 O O . ILE A 1 256 ? -0.637 1.203 6.242 1.00 85.19 256 ILE A O 1
ATOM 2006 N N . SER A 1 257 ? 0.107 3.314 6.448 1.00 82.75 257 SER A N 1
ATOM 2007 C CA . SER A 1 257 ? -0.025 3.640 5.016 1.00 82.75 257 SER A CA 1
ATOM 2008 C C . SER A 1 257 ? 0.971 2.905 4.108 1.00 82.75 257 SER A C 1
ATOM 2010 O O . SER A 1 257 ? 0.791 2.882 2.893 1.00 82.75 257 SER A O 1
ATOM 2012 N N . ALA A 1 258 ? 1.994 2.264 4.678 1.00 75.31 258 ALA A N 1
ATOM 2013 C CA . ALA A 1 258 ? 2.939 1.424 3.946 1.00 75.31 258 ALA A CA 1
ATOM 2014 C C . ALA A 1 258 ? 2.484 -0.041 3.804 1.00 75.31 258 ALA A C 1
ATOM 2016 O O . ALA A 1 258 ? 3.159 -0.820 3.124 1.00 75.31 258 ALA A O 1
ATOM 2017 N N . GLN A 1 259 ? 1.373 -0.453 4.432 1.00 83.50 259 GLN A N 1
ATOM 2018 C CA . GLN A 1 259 ? 0.913 -1.838 4.330 1.00 83.50 259 GLN A CA 1
ATOM 2019 C C . GLN A 1 259 ? 0.333 -2.130 2.944 1.00 83.50 259 GLN A C 1
ATOM 2021 O O . GLN A 1 259 ? -0.673 -1.558 2.534 1.00 83.50 259 GLN A O 1
ATOM 2026 N N . ASP A 1 260 ? 0.945 -3.089 2.250 1.00 79.12 260 ASP A N 1
ATOM 2027 C CA . ASP A 1 260 ? 0.538 -3.536 0.909 1.00 79.12 260 ASP A CA 1
ATOM 2028 C C . ASP A 1 260 ? 0.204 -5.043 0.878 1.00 79.12 260 ASP A C 1
ATOM 2030 O O . ASP A 1 260 ? 0.293 -5.737 -0.138 1.00 79.12 260 ASP A O 1
ATOM 2034 N N . THR A 1 261 ? -0.169 -5.594 2.036 1.00 84.31 261 THR A N 1
ATOM 2035 C CA . THR A 1 261 ? -0.387 -7.034 2.227 1.00 84.31 261 THR A CA 1
ATOM 2036 C C . THR A 1 261 ? -1.475 -7.598 1.311 1.00 84.31 261 THR A C 1
ATOM 2038 O O . THR A 1 261 ? -1.355 -8.733 0.850 1.00 84.31 261 THR A O 1
ATOM 2041 N N . LEU A 1 262 ? -2.512 -6.815 0.991 1.00 83.25 262 LEU A N 1
ATOM 2042 C CA . LEU A 1 262 ? -3.577 -7.229 0.070 1.00 83.25 262 LEU A CA 1
ATOM 2043 C C . LEU A 1 262 ? -3.073 -7.469 -1.362 1.00 83.25 262 LEU A C 1
ATOM 2045 O O . LEU A 1 262 ? -3.613 -8.337 -2.056 1.00 83.25 262 LEU A O 1
ATOM 2049 N N . ARG A 1 263 ? -2.033 -6.752 -1.809 1.00 79.88 263 ARG A N 1
ATOM 2050 C CA . ARG A 1 263 ? -1.394 -7.022 -3.103 1.00 79.88 263 ARG A CA 1
ATOM 2051 C C . ARG A 1 263 ? -0.362 -8.146 -3.020 1.00 79.88 263 ARG A C 1
ATOM 2053 O O . ARG A 1 263 ? -0.289 -8.959 -3.940 1.00 79.88 263 ARG A O 1
ATOM 2060 N N . ARG A 1 264 ? 0.429 -8.181 -1.943 1.00 75.00 264 ARG A N 1
ATOM 2061 C CA . ARG A 1 264 ? 1.608 -9.055 -1.807 1.00 75.00 264 ARG A CA 1
ATOM 2062 C C . ARG A 1 264 ? 1.296 -10.488 -1.390 1.00 75.00 264 ARG A C 1
ATOM 2064 O O . ARG A 1 264 ? 1.907 -11.416 -1.907 1.00 75.00 264 ARG A O 1
ATOM 2071 N N . SER A 1 265 ? 0.353 -10.686 -0.472 1.00 82.56 265 SER A N 1
ATOM 2072 C CA . SER A 1 265 ? 0.102 -11.992 0.145 1.00 82.56 265 SER A CA 1
ATOM 2073 C C . SER A 1 265 ? -1.103 -12.712 -0.462 1.00 82.56 265 SER A C 1
ATOM 2075 O O . SER A 1 265 ? -2.095 -12.097 -0.863 1.00 82.56 265 SER A O 1
ATOM 2077 N N . GLY A 1 266 ? -1.043 -14.047 -0.487 1.00 84.75 266 GLY A N 1
ATOM 2078 C CA . GLY A 1 266 ? -2.192 -14.915 -0.751 1.00 84.75 266 GLY A CA 1
ATOM 2079 C C . GLY A 1 266 ? -3.107 -15.130 0.463 1.00 84.75 266 GLY A C 1
ATOM 2080 O O . GLY A 1 266 ? -4.046 -15.916 0.367 1.00 84.75 266 GLY A O 1
ATOM 2081 N N . ALA A 1 267 ? -2.891 -14.440 1.584 1.00 92.12 267 ALA A N 1
ATOM 2082 C CA . ALA A 1 267 ? -3.796 -14.486 2.725 1.00 92.12 267 ALA A CA 1
ATOM 2083 C C . ALA A 1 267 ? -5.203 -13.959 2.366 1.00 92.12 267 ALA A C 1
ATOM 2085 O O . ALA A 1 267 ? -5.377 -12.985 1.623 1.00 92.12 267 ALA A O 1
ATOM 2086 N N . ARG A 1 268 ? -6.214 -14.631 2.913 1.00 95.12 268 ARG A N 1
ATOM 2087 C CA . ARG A 1 268 ? -7.640 -14.284 2.909 1.00 95.12 268 ARG A CA 1
ATOM 2088 C C . ARG A 1 268 ? -8.258 -14.319 4.304 1.00 95.12 268 ARG A C 1
ATOM 2090 O O . ARG A 1 268 ? -9.249 -13.628 4.527 1.00 95.12 268 ARG A O 1
ATOM 2097 N N . GLN A 1 269 ? -7.698 -15.091 5.231 1.00 96.75 269 GLN A N 1
ATOM 2098 C CA . GLN A 1 269 ? -8.161 -15.188 6.612 1.00 96.75 269 GLN A CA 1
ATOM 2099 C C . GLN A 1 269 ? -7.552 -14.099 7.503 1.00 96.75 269 GLN A C 1
ATOM 2101 O O . GLN A 1 269 ? -6.372 -13.758 7.387 1.00 96.75 269 GLN A O 1
ATOM 2106 N N . ARG A 1 270 ? -8.347 -13.608 8.462 1.00 97.19 270 ARG A N 1
ATOM 2107 C CA . ARG A 1 270 ? -7.937 -12.593 9.451 1.00 97.19 270 ARG A CA 1
ATOM 2108 C C . ARG A 1 270 ? -6.682 -13.003 10.232 1.00 97.19 270 ARG A C 1
ATOM 2110 O O . ARG A 1 270 ? -5.766 -12.204 10.390 1.00 97.19 270 ARG A O 1
ATOM 2117 N N . GLU A 1 271 ? -6.595 -14.261 10.669 1.00 97.00 271 GLU A N 1
ATOM 2118 C CA . GLU A 1 271 ? -5.428 -14.764 11.414 1.00 97.00 271 GLU A CA 1
ATOM 2119 C C . GLU A 1 271 ? -4.143 -14.740 10.568 1.00 97.00 271 GLU A C 1
ATOM 2121 O O . GLU A 1 271 ? -3.077 -14.364 11.061 1.00 97.00 271 GLU A O 1
ATOM 2126 N N . SER A 1 272 ? -4.246 -15.105 9.289 1.00 96.25 272 SER A N 1
ATOM 2127 C CA . SER A 1 272 ? -3.122 -15.096 8.350 1.00 96.25 272 SER A CA 1
ATOM 2128 C C . SER A 1 272 ? -2.628 -13.671 8.105 1.00 96.25 272 SER A C 1
ATOM 2130 O O . SER A 1 272 ? -1.430 -13.415 8.219 1.00 96.25 272 SER A O 1
ATOM 2132 N N . PHE A 1 273 ? -3.538 -12.713 7.897 1.00 97.25 273 PHE A N 1
ATOM 2133 C CA . PHE A 1 273 ? -3.168 -11.297 7.813 1.00 97.25 273 PHE A CA 1
ATOM 2134 C C . PHE A 1 273 ? -2.496 -10.790 9.089 1.00 97.25 273 PHE A C 1
ATOM 2136 O O . PHE A 1 273 ? -1.468 -10.123 9.011 1.00 97.25 273 PHE A O 1
ATOM 2143 N N . ALA A 1 274 ? -3.012 -11.149 10.265 1.00 97.06 274 ALA A N 1
ATOM 2144 C CA . ALA A 1 274 ? -2.415 -10.734 11.528 1.00 97.06 274 ALA A CA 1
ATOM 2145 C C . ALA A 1 274 ? -0.986 -11.286 11.701 1.00 97.06 274 ALA A C 1
ATOM 2147 O O . ALA A 1 274 ? -0.121 -10.606 12.251 1.00 97.06 274 ALA A O 1
ATOM 2148 N N . LYS A 1 275 ? -0.703 -12.510 11.229 1.00 95.62 275 LYS A N 1
ATOM 2149 C CA . LYS A 1 275 ? 0.664 -13.067 11.210 1.00 95.62 275 LYS A CA 1
ATOM 2150 C C . LYS A 1 275 ? 1.586 -12.251 10.304 1.00 95.62 275 LYS A C 1
ATOM 2152 O O . LYS A 1 275 ? 2.653 -11.846 10.759 1.00 95.62 275 LYS A O 1
ATOM 2157 N N . VAL A 1 276 ? 1.147 -11.945 9.082 1.00 91.62 276 VAL A N 1
ATOM 2158 C CA . VAL A 1 276 ? 1.916 -11.121 8.133 1.00 91.62 276 VAL A CA 1
ATOM 2159 C C . VAL A 1 276 ? 2.210 -9.733 8.703 1.00 91.62 276 VAL A C 1
ATOM 2161 O O . VAL A 1 276 ? 3.357 -9.296 8.703 1.00 91.62 276 VAL A O 1
ATOM 2164 N N . LEU A 1 277 ? 1.197 -9.053 9.242 1.00 93.88 277 LEU A N 1
ATOM 2165 C CA . LEU A 1 277 ? 1.336 -7.704 9.795 1.00 93.88 277 LEU A CA 1
ATOM 2166 C C . LEU A 1 277 ? 2.310 -7.660 10.982 1.00 93.88 277 LEU A C 1
ATOM 2168 O O . LEU A 1 277 ? 3.136 -6.753 11.071 1.00 93.88 277 LEU A O 1
ATOM 2172 N N . ARG A 1 278 ? 2.281 -8.662 11.873 1.00 94.12 278 ARG A N 1
ATOM 2173 C CA . ARG A 1 278 ? 3.268 -8.767 12.963 1.00 94.12 278 ARG A CA 1
ATOM 2174 C C . ARG A 1 278 ? 4.681 -9.020 12.438 1.00 94.12 278 ARG A C 1
ATOM 2176 O O . ARG A 1 278 ? 5.629 -8.461 12.984 1.00 94.12 278 ARG A O 1
ATOM 2183 N N . ALA A 1 279 ? 4.827 -9.825 11.386 1.00 87.38 279 ALA A N 1
ATOM 2184 C CA . ALA A 1 279 ? 6.119 -10.073 10.751 1.00 87.38 279 ALA A CA 1
ATOM 2185 C C . ALA A 1 279 ? 6.676 -8.803 10.079 1.00 87.38 279 ALA A C 1
ATOM 2187 O O . ALA A 1 279 ? 7.854 -8.492 10.252 1.00 87.38 279 ALA A O 1
ATOM 2188 N N . HIS A 1 280 ? 5.828 -8.015 9.405 1.00 83.25 280 HIS A N 1
ATOM 2189 C CA . HIS A 1 280 ? 6.193 -6.695 8.872 1.00 83.25 280 HIS A CA 1
ATOM 2190 C C . HIS A 1 280 ? 6.679 -5.764 9.980 1.00 83.25 280 HIS A C 1
ATOM 2192 O O . HIS A 1 280 ? 7.766 -5.204 9.878 1.00 83.25 280 HIS A O 1
ATOM 2198 N N . TRP A 1 281 ? 5.918 -5.656 11.072 1.00 84.06 281 TRP A N 1
ATOM 2199 C CA . TRP A 1 281 ? 6.322 -4.851 12.223 1.00 84.06 281 TRP A CA 1
ATOM 2200 C C . TRP A 1 281 ? 7.688 -5.278 12.778 1.00 84.06 281 TRP A C 1
ATOM 2202 O O . TRP A 1 281 ? 8.560 -4.440 12.998 1.00 84.06 281 TRP A O 1
ATOM 2212 N N . ALA A 1 282 ? 7.898 -6.583 12.974 1.00 82.62 282 ALA A N 1
ATOM 2213 C CA . ALA A 1 282 ? 9.152 -7.115 13.499 1.00 82.62 282 ALA A CA 1
ATOM 2214 C C . ALA A 1 282 ? 10.343 -6.890 12.553 1.00 82.62 282 ALA A C 1
ATOM 2216 O O . ALA A 1 282 ? 11.454 -6.659 13.025 1.00 82.62 282 ALA A O 1
ATOM 2217 N N . ARG A 1 283 ? 10.127 -6.936 11.233 1.00 79.62 283 ARG A N 1
ATOM 2218 C CA . ARG A 1 283 ? 11.148 -6.598 10.232 1.00 79.62 283 ARG A CA 1
ATOM 2219 C C . ARG A 1 283 ? 11.519 -5.116 10.292 1.00 79.62 283 ARG A C 1
ATOM 2221 O O . ARG A 1 283 ? 12.701 -4.793 10.264 1.00 79.62 283 ARG A O 1
ATOM 2228 N N . ASP A 1 284 ? 10.520 -4.240 10.369 1.00 72.62 284 ASP A N 1
ATOM 2229 C CA . ASP A 1 284 ? 10.710 -2.795 10.212 1.00 72.62 284 ASP A CA 1
ATOM 2230 C C . ASP A 1 284 ? 11.222 -2.126 11.503 1.00 72.62 284 ASP A C 1
ATOM 2232 O O . ASP A 1 284 ? 12.013 -1.186 11.441 1.00 72.62 284 ASP A O 1
ATOM 2236 N N . PHE A 1 285 ? 10.822 -2.631 12.677 1.00 74.81 285 PHE A N 1
ATOM 2237 C CA . PHE A 1 285 ? 11.139 -2.028 13.983 1.00 74.81 285 PHE A CA 1
ATOM 2238 C C . PHE A 1 285 ? 11.825 -2.981 14.976 1.00 74.81 285 PHE A C 1
ATOM 2240 O O . PHE A 1 285 ? 12.118 -2.591 16.108 1.00 74.81 285 PHE A O 1
ATOM 2247 N N . GLY A 1 286 ? 12.103 -4.222 14.568 1.00 69.69 286 GLY A N 1
ATOM 2248 C CA . GLY A 1 286 ? 12.609 -5.278 15.442 1.00 69.69 286 GLY A CA 1
ATOM 2249 C C . GLY A 1 286 ? 11.495 -5.986 16.219 1.00 69.69 286 GLY A C 1
ATOM 2250 O O . GLY A 1 286 ? 10.412 -5.448 16.460 1.00 69.69 286 GLY A O 1
ATOM 2251 N N . SER A 1 287 ? 11.750 -7.224 16.645 1.00 61.56 287 SER A N 1
ATOM 2252 C CA . SER A 1 287 ? 10.875 -7.899 17.604 1.00 61.56 287 SER A CA 1
ATOM 2253 C C . SER A 1 287 ? 10.939 -7.142 18.929 1.00 61.56 287 SER A C 1
ATOM 2255 O O . SER A 1 287 ? 12.001 -7.106 19.554 1.00 61.56 287 SER A O 1
ATOM 2257 N N . ALA A 1 288 ? 9.830 -6.533 19.355 1.00 50.06 288 ALA A N 1
ATOM 2258 C CA . ALA A 1 288 ? 9.710 -6.022 20.714 1.00 50.06 288 ALA A CA 1
ATOM 2259 C C . ALA A 1 288 ? 10.066 -7.160 21.687 1.00 50.06 288 ALA A C 1
ATOM 2261 O O . ALA A 1 288 ? 9.414 -8.205 21.669 1.00 50.06 288 ALA A O 1
ATOM 2262 N N . ALA A 1 289 ? 11.150 -6.977 22.443 1.00 36.50 289 ALA A N 1
ATOM 2263 C CA . ALA A 1 289 ? 11.513 -7.844 23.558 1.00 36.50 289 ALA A CA 1
ATOM 2264 C C . ALA A 1 289 ? 10.517 -7.679 24.712 1.00 36.50 289 ALA A C 1
ATOM 2266 O O . ALA A 1 289 ? 10.024 -6.539 24.894 1.00 36.50 289 ALA A O 1
#

Organism: NCBI:txid2590453